Protein AF-A0A956PHA3-F1 (afdb_monomer)

Foldseek 3Di:
DAQVVFDAAFAAQDAFWKFKKKKKKWKWKWKDFPRDTPDIDIDIFIWMKIKGFHDADPQRKTWIWIWIDGPVRPNVPIWIKIFTAHRQQDTPDIDTPDDPDGDGGDRDTGHAFDKDWDWDFDPDPQDPDTDIWIKIKTFHAWDADLNAIWTKIKIWTPWDWDWGQDPVNPDIWIKIKIKIWMWTARRVNNDTAKIWMWMWIWTDDPRMIMIMIMIMIMHTDDIDD

Structure (mmCIF, N/CA/C/O backbone):
data_AF-A0A956PHA3-F1
#
_entry.id   AF-A0A956PHA3-F1
#
loop_
_atom_site.group_PDB
_atom_site.id
_atom_site.type_symbol
_atom_site.label_atom_id
_atom_site.label_alt_id
_atom_site.label_comp_id
_atom_site.label_asym_id
_atom_site.label_entity_id
_atom_site.label_seq_id
_atom_site.pdbx_PDB_ins_code
_atom_site.Cartn_x
_atom_site.Cartn_y
_atom_site.Cartn_z
_atom_site.occupancy
_atom_site.B_iso_or_equiv
_atom_site.auth_seq_id
_atom_site.auth_comp_id
_atom_site.auth_asym_id
_atom_site.auth_atom_id
_atom_site.pdbx_PDB_model_num
ATOM 1 N N . MET A 1 1 ? 0.240 -12.965 -18.469 1.00 87.62 1 MET A N 1
ATOM 2 C CA . MET A 1 1 ? 0.642 -13.650 -17.212 1.00 87.62 1 MET A CA 1
ATOM 3 C C . MET A 1 1 ? -0.111 -14.969 -17.012 1.00 87.62 1 MET A C 1
ATOM 5 O O . MET A 1 1 ? -1.312 -14.978 -17.238 1.00 87.62 1 MET A O 1
ATOM 9 N N . ASP A 1 2 ? 0.565 -16.054 -16.610 1.00 86.81 2 ASP A N 1
ATOM 10 C CA . ASP A 1 2 ? -0.052 -17.364 -16.310 1.00 86.81 2 ASP A CA 1
ATOM 11 C C . ASP A 1 2 ? -0.052 -17.623 -14.792 1.00 86.81 2 ASP A C 1
ATOM 13 O O . ASP A 1 2 ? 1.015 -17.733 -14.190 1.00 86.81 2 ASP A O 1
ATOM 17 N N . LEU A 1 3 ? -1.238 -17.692 -14.176 1.00 91.25 3 LEU A N 1
ATOM 18 C CA . LEU A 1 3 ? -1.399 -17.969 -12.743 1.00 91.25 3 LEU A CA 1
ATOM 19 C C . LEU A 1 3 ? -1.465 -19.470 -12.415 1.00 91.25 3 LEU A C 1
ATOM 21 O O . LEU A 1 3 ? -1.357 -19.825 -11.241 1.00 91.25 3 LEU A O 1
ATOM 25 N N . ASP A 1 4 ? -1.612 -20.357 -13.401 1.00 90.06 4 ASP A N 1
ATOM 26 C CA . ASP A 1 4 ? -1.774 -21.796 -13.153 1.00 90.06 4 ASP A CA 1
ATOM 27 C C . ASP A 1 4 ? -0.438 -22.447 -12.758 1.00 90.06 4 ASP A C 1
ATOM 29 O O . ASP A 1 4 ? -0.369 -23.293 -11.856 1.00 90.06 4 ASP A O 1
ATOM 33 N N . SER A 1 5 ? 0.655 -22.005 -13.387 1.00 90.25 5 SER A N 1
ATOM 34 C CA . SER A 1 5 ? 2.026 -22.437 -13.072 1.00 90.25 5 SER A CA 1
ATOM 35 C C . SER A 1 5 ? 2.615 -21.783 -11.814 1.00 90.25 5 SER A C 1
ATOM 37 O O . SER A 1 5 ? 3.613 -22.263 -11.265 1.00 90.25 5 SER A O 1
ATOM 39 N N . GLY A 1 6 ? 1.952 -20.745 -11.311 1.00 93.88 6 GLY A N 1
ATOM 40 C CA . GLY A 1 6 ? 2.333 -19.978 -10.137 1.00 93.88 6 GLY A CA 1
ATOM 41 C C . GLY A 1 6 ? 3.408 -18.924 -10.410 1.00 93.88 6 GLY A C 1
ATOM 42 O O . GLY A 1 6 ? 4.400 -19.167 -11.102 1.00 93.88 6 GLY A O 1
ATOM 43 N N . ILE A 1 7 ? 3.236 -17.750 -9.808 1.00 95.88 7 ILE A N 1
ATOM 44 C CA . ILE A 1 7 ? 4.101 -16.581 -9.986 1.00 95.88 7 ILE A CA 1
ATOM 45 C C . ILE A 1 7 ? 4.650 -16.097 -8.649 1.00 95.88 7 ILE A C 1
ATOM 47 O O . ILE A 1 7 ? 4.012 -16.213 -7.610 1.00 95.88 7 ILE A O 1
ATOM 51 N N . GLU A 1 8 ? 5.851 -15.539 -8.680 1.00 96.06 8 GLU A N 1
ATOM 52 C CA . GLU A 1 8 ? 6.477 -14.935 -7.510 1.00 96.06 8 GLU A CA 1
ATOM 53 C C . GLU A 1 8 ? 6.137 -13.443 -7.448 1.00 96.06 8 GLU A C 1
ATOM 55 O O . GLU A 1 8 ? 6.265 -12.730 -8.450 1.00 96.06 8 GLU A O 1
ATOM 60 N N . LEU A 1 9 ? 5.722 -12.970 -6.273 1.00 96.62 9 LEU A N 1
ATOM 61 C CA . LEU A 1 9 ? 5.478 -11.555 -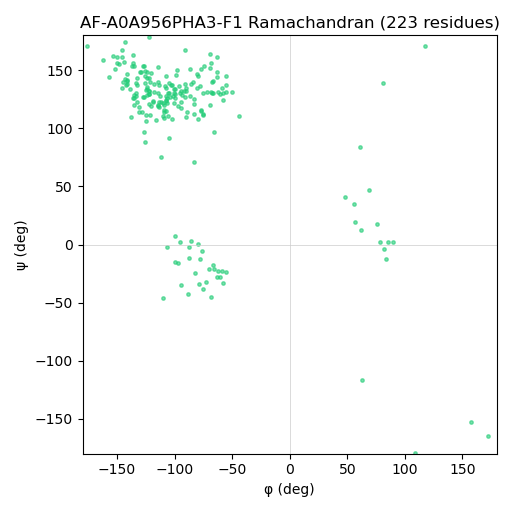6.019 1.00 96.62 9 LEU A CA 1
ATOM 62 C C . LEU A 1 9 ? 6.646 -10.968 -5.235 1.00 96.62 9 LEU A C 1
ATOM 64 O O . LEU A 1 9 ? 6.811 -11.249 -4.053 1.00 96.62 9 LEU A O 1
ATOM 68 N N . LYS A 1 10 ? 7.454 -10.138 -5.899 1.00 96.12 10 LYS A N 1
ATOM 69 C CA . LYS A 1 10 ? 8.563 -9.420 -5.267 1.00 96.12 10 LYS A CA 1
ATOM 70 C C . LYS A 1 10 ? 8.705 -8.018 -5.826 1.00 96.12 10 LYS A C 1
ATOM 72 O O . LYS A 1 10 ? 8.649 -7.817 -7.043 1.00 96.12 10 LYS A O 1
ATOM 77 N N . LEU A 1 11 ? 8.940 -7.064 -4.934 1.00 96.06 11 LEU A N 1
ATOM 78 C CA . LEU A 1 11 ? 9.457 -5.755 -5.288 1.00 96.06 11 LEU A CA 1
ATOM 79 C C . LEU A 1 11 ? 10.809 -5.914 -5.982 1.00 96.06 11 LEU A C 1
ATOM 81 O O . LEU A 1 11 ? 11.665 -6.686 -5.550 1.00 96.06 11 LEU A O 1
ATOM 85 N N . LYS A 1 12 ? 10.993 -5.181 -7.081 1.00 96.12 12 LYS A N 1
ATOM 86 C CA . LYS A 1 12 ? 12.250 -5.158 -7.832 1.00 96.12 12 LYS A CA 1
ATOM 87 C C . LYS A 1 12 ? 12.831 -3.763 -7.775 1.00 96.12 12 LYS A C 1
ATOM 89 O O . LYS A 1 12 ? 12.369 -2.834 -8.443 1.00 96.12 12 LYS A O 1
ATOM 94 N N . PHE A 1 13 ? 13.891 -3.641 -6.998 1.00 96.00 13 PHE A N 1
ATOM 95 C CA . PHE A 1 13 ? 14.619 -2.400 -6.843 1.00 96.00 13 PHE A CA 1
ATOM 96 C C . PHE A 1 13 ? 15.712 -2.332 -7.905 1.00 96.00 13 PHE A C 1
ATOM 98 O O . PHE A 1 13 ? 16.631 -3.142 -7.933 1.00 96.00 13 PHE A O 1
ATOM 105 N N . VAL A 1 14 ? 15.586 -1.380 -8.826 1.00 95.81 14 VAL A N 1
ATOM 106 C CA . VAL A 1 14 ? 16.611 -1.110 -9.838 1.00 95.81 14 VAL A CA 1
ATOM 107 C C . VAL A 1 14 ? 17.249 0.227 -9.489 1.00 95.81 14 VAL A C 1
ATOM 109 O O . VAL A 1 14 ? 16.542 1.234 -9.549 1.00 95.81 14 VAL A O 1
ATOM 112 N N . PRO A 1 15 ? 18.541 0.275 -9.112 1.00 96.12 15 PRO A N 1
ATOM 113 C CA . PRO A 1 15 ? 19.206 1.522 -8.751 1.00 96.12 15 PRO A CA 1
ATOM 114 C C . PRO A 1 15 ? 19.003 2.617 -9.800 1.00 96.12 15 PRO A C 1
ATOM 116 O O . PRO A 1 15 ? 19.169 2.395 -10.998 1.00 96.12 15 PRO A O 1
ATOM 119 N N . GLY A 1 16 ? 18.618 3.807 -9.345 1.00 95.81 16 GLY A N 1
ATOM 120 C CA . GLY A 1 16 ? 18.330 4.952 -10.204 1.00 95.81 16 GLY A CA 1
ATOM 121 C C . GLY A 1 16 ? 16.921 4.978 -10.797 1.00 95.81 16 GLY A C 1
ATOM 122 O O . GLY A 1 16 ? 16.525 6.036 -11.282 1.00 95.81 16 GLY A O 1
ATOM 123 N N . ARG A 1 17 ? 16.144 3.887 -10.716 1.00 96.62 17 ARG A N 1
ATOM 124 C CA . ARG A 1 17 ? 14.745 3.870 -11.158 1.00 96.62 17 ARG A CA 1
ATOM 125 C C . ARG A 1 17 ? 13.949 4.924 -10.400 1.00 96.62 17 ARG A C 1
ATOM 127 O O . ARG A 1 17 ? 13.983 4.966 -9.167 1.00 96.62 17 ARG A O 1
ATOM 134 N N . LYS A 1 18 ? 13.212 5.725 -11.162 1.00 97.19 18 LYS A N 1
ATOM 135 C CA . LYS A 1 18 ? 12.262 6.709 -10.661 1.00 97.19 18 LYS A CA 1
ATOM 136 C C . LYS A 1 18 ? 10.849 6.300 -11.046 1.00 97.19 18 LYS A C 1
ATOM 138 O O . LYS A 1 18 ? 10.621 5.841 -12.168 1.00 97.19 18 LYS A O 1
ATOM 143 N N . VAL A 1 19 ? 9.922 6.438 -10.113 1.00 96.25 19 VAL A N 1
ATOM 144 C CA . VAL A 1 19 ? 8.527 6.047 -10.286 1.00 96.25 19 VAL A CA 1
ATOM 145 C C . VAL A 1 19 ? 7.635 7.168 -9.786 1.00 96.25 19 VAL A C 1
ATOM 147 O O . VAL A 1 19 ? 7.818 7.652 -8.671 1.00 96.25 19 VAL A O 1
ATOM 150 N N . PHE A 1 20 ? 6.669 7.554 -10.610 1.00 96.50 20 PHE A N 1
ATOM 151 C CA . PHE A 1 20 ? 5.693 8.580 -10.287 1.00 96.50 20 PHE A CA 1
ATOM 152 C C . PHE A 1 20 ? 4.330 7.956 -9.981 1.00 96.50 20 PHE A C 1
ATOM 154 O O . PHE A 1 20 ? 3.814 7.154 -10.771 1.00 96.50 20 PHE A O 1
ATOM 161 N N . TYR A 1 21 ? 3.741 8.369 -8.860 1.00 95.81 21 TYR A N 1
ATOM 162 C CA . TYR A 1 21 ? 2.389 8.016 -8.447 1.00 95.81 21 TYR A CA 1
ATOM 163 C C . TYR A 1 21 ? 1.557 9.258 -8.136 1.00 95.81 21 TYR A C 1
ATOM 165 O O . TYR A 1 21 ? 2.079 10.279 -7.686 1.00 95.81 21 TYR A O 1
ATOM 173 N N . THR A 1 22 ? 0.242 9.133 -8.282 1.00 95.81 22 THR A N 1
ATOM 174 C CA . THR A 1 22 ? -0.710 10.026 -7.610 1.00 95.81 22 THR A CA 1
ATOM 175 C C . THR A 1 22 ? -1.251 9.350 -6.363 1.00 95.81 22 THR A C 1
ATOM 177 O O . THR A 1 22 ? -1.444 8.134 -6.357 1.00 95.81 22 THR A O 1
ATOM 180 N N . LEU A 1 23 ? -1.521 10.147 -5.339 1.00 94.00 23 LEU A N 1
ATOM 181 C CA . LEU A 1 23 ? -2.178 9.739 -4.109 1.00 94.00 23 LEU A CA 1
ATOM 182 C C . LEU A 1 23 ? -3.410 10.610 -3.906 1.00 94.00 23 LEU A C 1
ATOM 184 O O . L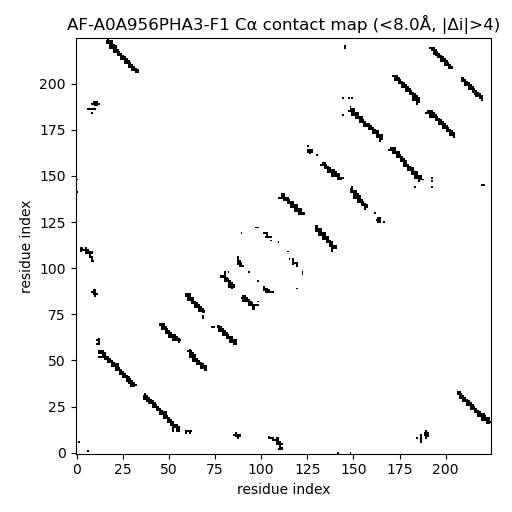EU A 1 23 ? -3.334 11.832 -4.010 1.00 94.00 23 LEU A O 1
ATOM 188 N N . GLU A 1 24 ? -4.516 9.973 -3.579 1.00 94.56 24 GLU A N 1
ATOM 189 C CA . GLU A 1 24 ? -5.737 10.603 -3.113 1.00 94.56 24 GLU A CA 1
ATOM 190 C C . GLU A 1 24 ? -6.102 9.994 -1.763 1.00 94.56 24 GLU A C 1
ATOM 192 O O . GLU A 1 24 ? -5.984 8.787 -1.546 1.00 94.56 24 GLU A O 1
ATOM 197 N N . THR A 1 25 ? -6.485 10.846 -0.824 1.00 92.50 25 THR A N 1
ATOM 198 C CA . THR A 1 25 ? -6.940 10.453 0.502 1.00 92.50 25 THR A CA 1
ATOM 199 C C . THR A 1 25 ? -8.238 11.178 0.791 1.00 92.50 25 THR A C 1
ATOM 201 O O . THR A 1 25 ? -8.258 12.406 0.845 1.00 92.50 25 THR A O 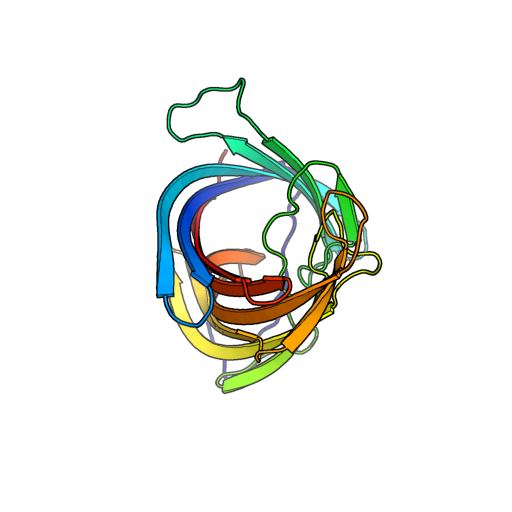1
ATOM 204 N N . GLN A 1 26 ? -9.309 10.423 0.989 1.00 94.38 26 GLN A N 1
ATOM 205 C CA . GLN A 1 26 ? -10.578 10.936 1.484 1.00 94.38 26 GLN A CA 1
ATOM 206 C C . GLN A 1 26 ? -10.720 10.526 2.945 1.00 94.38 26 GLN A C 1
ATOM 208 O O . GLN A 1 26 ? -10.480 9.373 3.300 1.00 94.38 26 GLN A O 1
ATOM 213 N N . LEU A 1 27 ? -11.057 11.487 3.795 1.00 93.12 27 LEU A N 1
ATOM 214 C CA . LEU A 1 27 ? -11.152 11.309 5.230 1.00 93.12 27 LEU A CA 1
ATOM 215 C C . LEU A 1 27 ? -12.501 11.824 5.711 1.00 93.12 27 LEU A C 1
ATOM 217 O O . LEU A 1 27 ? -12.760 13.025 5.696 1.00 93.12 27 LEU A O 1
ATOM 221 N N . GLU A 1 28 ? -13.319 10.903 6.200 1.00 94.25 28 GLU A N 1
ATOM 222 C CA . GLU A 1 28 ? -14.610 11.184 6.809 1.00 94.25 28 GLU A CA 1
ATOM 223 C C . GLU A 1 28 ? -14.501 10.970 8.315 1.00 94.25 28 GLU A C 1
ATOM 225 O O . GLU A 1 28 ? -14.091 9.911 8.789 1.00 94.25 28 GLU A O 1
ATOM 230 N N . GLN A 1 29 ? -14.851 11.990 9.088 1.00 93.69 29 GLN A N 1
ATOM 231 C CA . GLN A 1 29 ? -14.798 11.972 10.543 1.00 93.69 29 GLN A CA 1
ATOM 232 C C . GLN A 1 29 ? -16.162 12.255 11.135 1.00 93.69 29 GLN A C 1
ATOM 234 O O . GLN A 1 29 ? -16.771 13.283 10.851 1.00 93.69 29 GLN A O 1
ATOM 239 N N . GLN A 1 30 ? -16.580 11.397 12.055 1.00 94.81 30 GLN A N 1
ATOM 240 C CA . GLN A 1 30 ? -17.794 11.560 12.831 1.00 94.81 30 GLN A CA 1
ATOM 241 C C . GLN A 1 30 ? -17.475 11.497 14.324 1.00 94.81 30 GLN A C 1
ATOM 243 O O . GLN A 1 30 ? -16.777 10.604 14.798 1.00 94.81 30 GLN A O 1
ATOM 248 N N . VAL A 1 31 ? -18.005 12.446 15.091 1.00 93.44 31 VAL A N 1
ATOM 249 C CA . VAL A 1 31 ? -17.904 12.454 16.553 1.00 93.44 31 VAL A CA 1
ATOM 250 C C . VAL A 1 31 ? -19.282 12.217 17.130 1.00 93.44 31 VAL A C 1
ATOM 252 O O . VAL A 1 31 ? -20.200 12.995 16.875 1.00 93.44 31 VAL A O 1
ATOM 255 N N . GLN A 1 32 ? -19.424 11.179 17.946 1.00 92.88 32 GLN A N 1
ATOM 256 C CA . GLN A 1 32 ? -20.679 10.818 18.589 1.00 92.88 32 GLN A CA 1
ATOM 257 C C . GLN A 1 32 ? -20.547 10.829 20.113 1.00 92.88 32 GLN A C 1
ATOM 259 O O . GLN A 1 32 ? -19.498 10.500 20.666 1.00 92.88 32 GLN A O 1
ATOM 264 N N . ARG A 1 33 ? -21.630 11.172 20.817 1.00 91.81 33 ARG A N 1
ATOM 265 C CA . ARG A 1 33 ? -21.755 10.978 22.269 1.00 91.81 33 ARG A CA 1
ATOM 266 C C . ARG A 1 33 ? -23.123 10.399 22.589 1.00 91.81 33 ARG A C 1
ATOM 268 O O . ARG A 1 33 ? -24.134 11.024 22.291 1.00 91.81 33 ARG A O 1
ATOM 275 N N . GLY A 1 34 ? -23.153 9.218 23.207 1.00 83.12 34 GLY A N 1
ATOM 276 C CA . GLY A 1 34 ? -24.413 8.561 23.579 1.00 83.12 34 GLY A CA 1
ATOM 277 C C . GLY A 1 34 ? -25.368 8.343 22.396 1.00 83.12 34 GLY A C 1
ATOM 278 O O . GLY A 1 34 ? -26.573 8.496 22.556 1.00 83.12 34 GLY A O 1
ATOM 279 N N . GLY A 1 35 ? -24.828 8.056 21.205 1.00 79.88 35 GLY A N 1
ATOM 280 C CA . GLY A 1 35 ? -25.595 7.858 19.968 1.00 79.88 35 GLY A CA 1
ATOM 281 C C . GLY A 1 35 ? -26.012 9.141 19.238 1.00 79.88 35 GLY A C 1
ATOM 282 O O . GLY A 1 35 ? -26.570 9.059 18.149 1.00 79.88 35 GLY A O 1
ATOM 283 N N . GLN A 1 36 ? -25.735 10.327 19.791 1.00 88.75 36 GLN A N 1
ATOM 284 C CA . GLN A 1 36 ? -25.960 11.596 19.098 1.00 88.75 36 GLN A CA 1
ATOM 285 C C . GLN A 1 36 ? -24.704 12.020 18.333 1.00 88.75 36 GLN A C 1
ATOM 287 O O . GLN A 1 36 ? -23.631 12.150 18.927 1.00 88.75 36 GLN A O 1
ATOM 292 N N . VAL A 1 37 ? -24.857 12.306 17.039 1.00 91.12 37 VAL A N 1
ATOM 293 C CA . VAL A 1 37 ? -23.812 12.922 16.215 1.00 91.12 37 VAL A CA 1
ATOM 294 C C . VAL A 1 37 ? -23.605 14.368 16.664 1.00 91.12 37 VAL A C 1
ATOM 296 O O . VAL A 1 37 ? -24.529 15.180 16.649 1.00 91.12 37 VAL A O 1
ATOM 299 N N . LEU A 1 38 ? -22.389 14.678 17.103 1.00 90.56 38 LEU A N 1
ATOM 300 C CA . LEU A 1 38 ? -21.978 16.006 17.555 1.00 90.56 38 LEU A CA 1
ATOM 301 C C . LEU A 1 38 ? -21.315 16.811 16.440 1.00 90.56 38 LEU A C 1
ATOM 303 O O . LEU A 1 38 ? -21.431 18.035 16.413 1.00 90.56 38 LEU A O 1
ATOM 307 N N . ARG A 1 39 ? -20.566 16.134 15.567 1.00 89.50 39 ARG A N 1
ATOM 308 C CA . ARG A 1 39 ? -19.811 16.757 14.483 1.00 89.50 39 ARG A CA 1
ATOM 309 C C . ARG A 1 39 ? -19.538 15.751 13.379 1.00 89.50 39 ARG A C 1
ATOM 311 O O . ARG A 1 39 ? -19.230 14.599 13.672 1.00 89.50 39 ARG A O 1
ATOM 318 N N . GLU A 1 40 ? -19.564 16.248 12.153 1.00 91.19 40 GLU A N 1
ATOM 319 C CA . GL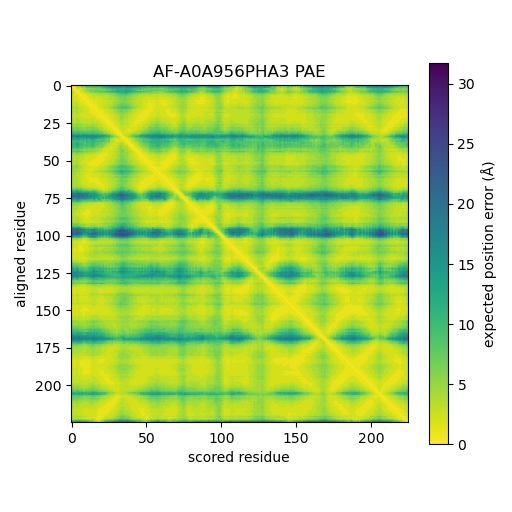U A 1 40 ? -19.082 15.565 10.959 1.00 91.19 40 GLU A CA 1
ATOM 320 C C . GLU A 1 40 ? -18.071 16.468 10.251 1.00 91.19 40 GLU A C 1
ATOM 322 O O . GLU A 1 40 ? -18.165 17.700 10.319 1.00 91.19 40 GLU A O 1
ATOM 327 N N . ASN A 1 41 ? -17.060 15.863 9.645 1.00 91.19 41 ASN A N 1
ATOM 328 C CA . ASN A 1 41 ? -16.072 16.549 8.834 1.00 91.19 41 ASN A CA 1
ATOM 329 C C . ASN A 1 41 ? -15.646 15.634 7.690 1.00 91.19 41 ASN A C 1
ATOM 331 O O . ASN A 1 41 ? -15.346 14.471 7.930 1.00 91.19 41 ASN A O 1
ATOM 335 N N . ASP A 1 42 ? -15.577 16.184 6.488 1.00 92.62 42 ASP A N 1
ATOM 336 C CA . ASP A 1 42 ? -15.069 15.502 5.303 1.00 92.62 42 ASP A CA 1
ATOM 337 C C . ASP A 1 42 ? -13.909 16.330 4.746 1.00 92.62 42 ASP A C 1
ATOM 339 O O . ASP A 1 42 ? -14.009 17.555 4.613 1.00 92.62 42 ASP A O 1
ATOM 343 N N . THR A 1 43 ? -12.789 15.665 4.496 1.00 91.44 43 THR A N 1
ATOM 344 C CA . THR A 1 43 ? -11.579 16.267 3.954 1.00 91.44 43 THR A CA 1
ATOM 345 C C . THR A 1 43 ? -11.027 15.377 2.853 1.00 91.44 43 THR A C 1
ATOM 347 O O . THR A 1 43 ? -10.735 14.205 3.078 1.00 91.44 43 THR A O 1
ATOM 350 N N . THR A 1 44 ? -10.755 15.966 1.692 1.00 90.62 44 THR A N 1
ATOM 351 C CA . THR A 1 44 ? -9.998 15.311 0.622 1.00 90.62 44 THR A CA 1
ATOM 352 C C . THR A 1 44 ? -8.612 15.930 0.503 1.00 90.62 44 THR A C 1
ATOM 354 O O . THR A 1 44 ? -8.450 17.152 0.529 1.00 90.62 44 THR A O 1
ATOM 357 N N . PHE A 1 45 ? -7.605 15.081 0.345 1.00 89.06 45 PHE A N 1
ATOM 358 C CA . PHE A 1 45 ? -6.225 15.451 0.084 1.00 89.06 45 PHE A CA 1
ATOM 359 C C . PHE A 1 45 ? -5.733 14.728 -1.166 1.00 89.06 45 PHE A C 1
ATOM 361 O O . PHE A 1 45 ? -5.995 13.544 -1.357 1.00 89.06 45 PHE A O 1
ATOM 368 N N . GLN A 1 46 ? -4.991 15.438 -2.006 1.00 93.25 46 GLN A N 1
ATOM 369 C CA . GLN A 1 46 ? -4.337 14.868 -3.176 1.00 93.25 46 GLN A CA 1
ATOM 370 C C . GLN A 1 46 ? -2.850 15.197 -3.123 1.00 93.25 46 GLN A C 1
ATOM 372 O O . GLN A 1 46 ? -2.464 16.242 -2.598 1.00 93.25 46 GLN A O 1
ATOM 377 N N . ALA A 1 47 ? -2.021 14.314 -3.671 1.00 92.88 47 ALA A N 1
ATOM 378 C CA . ALA A 1 47 ? -0.580 14.492 -3.747 1.00 92.88 47 ALA A CA 1
ATOM 379 C C . ALA A 1 47 ? 0.055 13.739 -4.920 1.00 92.88 47 ALA A C 1
ATOM 381 O O . ALA A 1 47 ? -0.496 12.798 -5.492 1.00 92.88 47 ALA A O 1
ATOM 382 N N . HIS A 1 48 ? 1.270 14.159 -5.237 1.00 94.56 48 HIS A N 1
ATOM 383 C CA . HIS A 1 48 ? 2.195 13.535 -6.166 1.00 94.56 48 HIS A CA 1
ATOM 384 C C . HIS A 1 48 ? 3.328 12.879 -5.383 1.00 94.56 48 HIS A C 1
ATOM 386 O O . HIS A 1 48 ? 3.952 13.527 -4.541 1.00 94.56 48 HIS A O 1
ATOM 392 N N . LEU A 1 49 ? 3.590 11.600 -5.650 1.00 93.75 49 LEU A N 1
ATOM 393 C CA . LEU A 1 49 ? 4.654 10.830 -5.011 1.00 93.75 49 LEU A CA 1
ATOM 394 C C . LEU A 1 49 ? 5.705 10.481 -6.058 1.00 93.75 49 LEU A C 1
ATOM 396 O O . LEU A 1 49 ? 5.437 9.741 -7.004 1.00 93.75 49 LEU A O 1
ATOM 400 N N . HIS A 1 50 ? 6.919 10.969 -5.843 1.00 94.31 50 HIS A N 1
ATOM 401 C CA . HIS A 1 50 ? 8.086 10.634 -6.647 1.00 94.31 50 HIS A CA 1
ATOM 402 C C . HIS A 1 50 ? 8.975 9.698 -5.839 1.00 94.31 50 HIS A C 1
ATOM 404 O O . HIS A 1 50 ? 9.568 10.097 -4.835 1.00 94.31 50 HIS A O 1
ATOM 410 N N . GLN A 1 51 ? 9.057 8.441 -6.259 1.00 94.62 51 GLN A N 1
ATOM 411 C CA . GLN A 1 51 ? 9.910 7.439 -5.637 1.00 94.62 51 GLN A CA 1
ATOM 412 C C . GLN A 1 51 ? 11.188 7.259 -6.438 1.00 94.62 51 GLN A C 1
ATOM 414 O O . GLN A 1 51 ? 11.146 7.089 -7.653 1.00 94.62 51 GLN A O 1
ATOM 419 N N . ARG A 1 52 ? 12.330 7.222 -5.756 1.00 96.38 52 ARG A N 1
ATOM 420 C CA . ARG A 1 52 ? 13.623 6.896 -6.355 1.00 96.38 52 ARG A CA 1
ATOM 421 C C . ARG A 1 52 ? 14.292 5.770 -5.589 1.00 96.38 52 ARG A C 1
ATOM 423 O O . ARG A 1 52 ? 14.516 5.884 -4.387 1.00 96.38 52 ARG A O 1
ATOM 430 N N . VAL A 1 53 ? 14.693 4.727 -6.309 1.00 96.88 53 VAL A N 1
ATOM 431 C CA . VAL A 1 53 ? 15.583 3.694 -5.771 1.00 96.88 53 VAL A CA 1
ATOM 432 C C . VAL A 1 53 ? 17.005 4.251 -5.755 1.00 96.88 53 VAL A C 1
ATOM 434 O O . VAL A 1 53 ? 17.574 4.553 -6.807 1.00 96.88 53 VAL A O 1
ATOM 437 N N . ILE A 1 54 ? 17.580 4.414 -4.567 1.00 97.06 54 ILE A N 1
ATOM 438 C CA . ILE A 1 54 ? 18.927 4.974 -4.385 1.00 97.06 54 ILE A CA 1
ATOM 439 C C . ILE A 1 54 ? 20.005 3.898 -4.219 1.00 97.06 54 ILE A C 1
ATOM 441 O O . ILE A 1 54 ? 21.182 4.193 -4.405 1.00 97.06 54 ILE A O 1
ATOM 445 N N . GLY A 1 55 ? 19.616 2.656 -3.926 1.00 96.62 55 GLY A N 1
ATOM 446 C CA . GLY A 1 55 ? 20.535 1.535 -3.759 1.00 96.62 55 GLY A CA 1
ATOM 447 C C . GLY A 1 55 ? 19.809 0.215 -3.527 1.00 96.62 55 GLY A C 1
ATOM 448 O O . GLY A 1 55 ? 18.592 0.197 -3.327 1.00 96.62 55 GLY A O 1
ATOM 449 N N . THR A 1 56 ? 20.572 -0.874 -3.561 1.00 97.25 56 THR A N 1
ATOM 450 C CA . THR A 1 56 ? 20.101 -2.244 -3.331 1.00 97.25 56 THR A CA 1
ATOM 451 C C . THR A 1 56 ? 21.145 -3.048 -2.576 1.00 97.25 56 THR A C 1
ATOM 453 O O . THR A 1 56 ? 22.334 -2.915 -2.872 1.00 97.25 56 THR A O 1
ATOM 456 N N . ASP A 1 57 ? 20.685 -3.908 -1.680 1.00 97.00 57 ASP A N 1
ATOM 457 C CA . ASP A 1 57 ? 21.511 -4.851 -0.932 1.00 97.00 57 ASP A CA 1
ATOM 458 C C . ASP A 1 57 ? 21.632 -6.202 -1.660 1.00 97.00 57 ASP A C 1
ATOM 460 O O . ASP A 1 57 ? 20.893 -6.497 -2.603 1.00 97.00 57 ASP A O 1
ATOM 464 N N . GLU A 1 58 ? 22.567 -7.046 -1.210 1.00 94.88 58 GLU A N 1
ATOM 465 C CA . GLU A 1 58 ? 22.804 -8.384 -1.780 1.00 94.88 58 GLU A CA 1
ATOM 466 C C . GLU A 1 58 ? 21.604 -9.332 -1.626 1.00 94.88 58 GLU A C 1
ATOM 468 O O . GLU A 1 58 ? 21.404 -10.213 -2.461 1.00 94.88 58 GLU A O 1
ATOM 473 N N . ASP A 1 59 ? 20.781 -9.139 -0.591 1.00 93.25 59 ASP A N 1
ATOM 474 C CA . ASP A 1 59 ? 19.561 -9.918 -0.340 1.00 93.25 59 ASP A CA 1
ATOM 475 C C . ASP A 1 59 ? 18.361 -9.468 -1.201 1.00 93.25 59 ASP A C 1
ATOM 477 O O . ASP A 1 59 ? 17.272 -10.039 -1.120 1.00 93.25 59 ASP A O 1
ATOM 481 N N . GLY A 1 60 ? 18.564 -8.458 -2.054 1.00 93.81 60 GLY A N 1
ATOM 482 C CA . GLY A 1 60 ? 17.537 -7.870 -2.903 1.00 93.81 60 GLY A CA 1
ATOM 483 C C . GLY A 1 60 ? 16.712 -6.778 -2.225 1.00 93.81 60 GLY A C 1
ATOM 484 O O . GLY A 1 60 ? 15.817 -6.243 -2.875 1.00 93.81 60 GLY A O 1
ATOM 485 N N . SER A 1 61 ? 16.992 -6.419 -0.969 1.00 95.88 61 SER A N 1
ATOM 486 C CA . SER A 1 61 ? 16.367 -5.273 -0.305 1.00 95.88 61 SER A CA 1
ATOM 487 C C . SER A 1 61 ? 16.733 -3.965 -1.007 1.00 95.88 61 SER A C 1
ATOM 489 O O . SER A 1 61 ? 17.812 -3.816 -1.586 1.00 95.88 61 SER A O 1
ATOM 491 N N . GLY A 1 62 ? 15.818 -2.999 -0.976 1.00 95.56 62 GLY A N 1
ATOM 492 C CA . GLY A 1 62 ? 15.946 -1.735 -1.689 1.00 95.56 62 GLY A CA 1
ATOM 493 C C . GLY A 1 62 ? 15.897 -0.526 -0.780 1.00 95.56 62 GLY A C 1
ATOM 494 O O . GLY A 1 62 ? 15.061 -0.435 0.116 1.00 95.56 62 GLY A O 1
ATOM 495 N N . HIS A 1 63 ? 16.746 0.450 -1.080 1.00 96.12 63 HIS A N 1
ATOM 496 C CA . HIS A 1 63 ? 16.714 1.772 -0.474 1.00 96.12 63 HIS A CA 1
ATOM 497 C C . HIS A 1 63 ? 15.896 2.707 -1.362 1.00 96.12 63 HIS A C 1
ATOM 499 O O . HIS A 1 63 ? 16.276 2.974 -2.507 1.00 96.12 63 HIS A O 1
ATOM 505 N N . VAL A 1 64 ? 14.787 3.220 -0.840 1.00 94.56 64 VAL A N 1
ATOM 506 C CA . VAL A 1 64 ? 13.834 4.054 -1.576 1.00 94.56 64 VAL A CA 1
ATOM 507 C C . VAL A 1 64 ? 13.675 5.393 -0.872 1.00 94.56 64 VAL A C 1
ATOM 509 O O . VAL A 1 64 ? 13.476 5.457 0.338 1.00 94.56 64 VAL A O 1
ATOM 512 N N . VAL A 1 65 ? 13.747 6.474 -1.644 1.00 94.25 65 VAL A N 1
ATOM 513 C CA . VAL A 1 65 ? 13.357 7.813 -1.197 1.00 94.25 65 VAL A CA 1
ATOM 514 C C . VAL A 1 65 ? 12.057 8.175 -1.890 1.00 94.25 65 VAL A C 1
ATOM 516 O O . VAL A 1 65 ? 11.999 8.168 -3.117 1.00 94.25 65 VAL A O 1
ATOM 519 N N . THR A 1 66 ? 11.036 8.503 -1.107 1.00 93.00 66 THR A N 1
ATOM 520 C CA . THR A 1 66 ? 9.752 9.014 -1.583 1.00 93.00 66 THR A CA 1
ATOM 521 C C . THR A 1 66 ? 9.667 10.500 -1.266 1.00 93.00 66 THR A C 1
ATOM 523 O O . THR A 1 66 ? 9.855 10.903 -0.118 1.00 93.00 66 THR A O 1
ATOM 526 N N . ILE A 1 67 ? 9.386 11.310 -2.283 1.00 92.25 67 ILE A N 1
ATOM 527 C CA . ILE A 1 67 ? 9.079 12.732 -2.147 1.00 92.25 67 ILE A CA 1
ATOM 528 C C . ILE A 1 67 ? 7.596 12.913 -2.448 1.00 92.25 67 ILE A C 1
ATOM 530 O O . ILE A 1 67 ? 7.160 12.680 -3.574 1.00 92.25 67 ILE A O 1
ATOM 534 N N . THR A 1 68 ? 6.844 13.345 -1.446 1.00 91.44 68 THR A N 1
ATOM 535 C CA . THR A 1 68 ? 5.422 13.666 -1.561 1.00 91.44 68 THR A CA 1
ATOM 536 C C . THR A 1 68 ? 5.272 15.173 -1.694 1.00 91.44 68 THR A C 1
ATOM 538 O O . THR A 1 68 ? 5.786 15.915 -0.858 1.00 91.44 68 THR A O 1
ATOM 541 N N . THR A 1 69 ? 4.575 15.635 -2.728 1.00 91.88 69 THR A N 1
ATOM 542 C CA . THR A 1 69 ? 4.291 17.058 -2.971 1.00 91.88 69 THR A CA 1
ATOM 543 C C . THR A 1 69 ? 2.802 17.270 -3.221 1.00 91.88 69 THR A C 1
ATOM 545 O O . THR A 1 69 ? 2.156 16.375 -3.771 1.00 91.88 69 THR A O 1
ATOM 548 N N . PRO A 1 70 ? 2.223 18.423 -2.850 1.00 89.44 70 PRO A N 1
ATOM 549 C CA . PRO A 1 70 ? 0.863 18.731 -3.258 1.00 89.44 70 PRO A CA 1
ATOM 550 C C . PRO A 1 70 ? 0.797 18.968 -4.785 1.00 89.44 70 PRO A C 1
ATOM 552 O O . PRO A 1 70 ? 1.800 19.362 -5.389 1.00 89.44 70 PRO A O 1
ATOM 555 N N . PRO A 1 71 ? -0.366 18.785 -5.439 1.00 85.06 71 PRO A N 1
ATOM 556 C CA . PRO A 1 71 ? -0.488 18.877 -6.896 1.00 85.06 71 PRO A CA 1
ATOM 557 C C . PRO A 1 71 ? -0.146 20.259 -7.466 1.00 85.06 71 PRO A C 1
ATOM 559 O O . PRO A 1 71 ? 0.214 20.374 -8.635 1.00 85.06 71 PRO A O 1
ATOM 562 N N . ASN A 1 72 ? -0.245 21.308 -6.646 1.00 84.00 72 ASN A N 1
ATOM 563 C CA . ASN A 1 72 ? 0.122 22.678 -7.009 1.00 84.00 72 ASN A CA 1
ATOM 564 C C . ASN A 1 72 ? 1.646 22.928 -7.019 1.00 84.00 72 ASN A C 1
ATOM 566 O O . ASN A 1 72 ? 2.068 24.011 -7.419 1.00 84.00 72 ASN A O 1
ATOM 570 N N . GLY A 1 73 ? 2.463 21.950 -6.609 1.00 71.25 73 GLY A N 1
ATOM 571 C CA . GLY A 1 73 ? 3.923 22.028 -6.652 1.00 71.25 73 GLY A CA 1
ATOM 572 C C . GLY A 1 73 ? 4.558 22.899 -5.565 1.00 71.25 73 GLY A C 1
ATOM 573 O O . GLY A 1 73 ? 5.714 23.289 -5.714 1.00 71.25 73 GLY A O 1
ATOM 574 N N . GLU A 1 74 ? 3.843 23.223 -4.483 1.00 75.69 74 GLU A N 1
ATOM 575 C CA . GLU A 1 74 ? 4.407 23.981 -3.359 1.00 75.69 74 GLU A CA 1
ATOM 576 C C . GLU A 1 74 ? 5.499 23.171 -2.633 1.00 75.69 74 GLU A C 1
ATOM 578 O O . GLU A 1 74 ? 5.218 22.332 -1.774 1.00 75.69 74 GLU A O 1
ATOM 583 N N . GLU A 1 75 ? 6.768 23.423 -2.980 1.00 70.88 75 GLU A N 1
ATOM 584 C CA . GLU A 1 75 ? 7.922 22.683 -2.443 1.00 70.88 75 GLU A CA 1
ATOM 585 C C . GLU A 1 75 ? 8.078 22.796 -0.921 1.00 70.88 75 GLU A C 1
ATOM 587 O O . GLU A 1 75 ? 8.585 21.865 -0.293 1.00 70.88 75 GLU A O 1
ATOM 592 N N . ASP A 1 76 ? 7.614 23.892 -0.318 1.00 73.56 76 ASP A N 1
ATOM 593 C CA . ASP A 1 76 ? 7.692 24.123 1.130 1.00 73.56 76 ASP A CA 1
ATOM 594 C C . ASP A 1 76 ? 6.820 23.143 1.934 1.00 73.56 76 ASP A C 1
ATOM 596 O O . ASP A 1 76 ? 7.036 22.953 3.130 1.00 73.56 76 ASP A O 1
ATOM 600 N N . GLN A 1 77 ? 5.861 22.482 1.277 1.00 75.88 77 GLN A N 1
ATOM 601 C CA . GLN A 1 77 ? 4.990 21.470 1.880 1.00 75.88 77 GLN A CA 1
ATOM 602 C C . GLN A 1 77 ? 5.442 20.036 1.576 1.00 75.88 77 GLN A C 1
ATOM 604 O O . GLN A 1 77 ? 4.724 19.079 1.882 1.00 75.88 77 GLN A O 1
ATOM 609 N N . ARG A 1 78 ? 6.617 19.853 0.957 1.00 84.25 78 ARG A N 1
ATOM 610 C CA . ARG A 1 78 ? 7.079 18.517 0.580 1.00 84.25 78 ARG A CA 1
ATOM 611 C C . ARG A 1 78 ? 7.403 17.669 1.805 1.00 84.25 78 ARG A C 1
ATOM 613 O O . ARG A 1 78 ? 8.059 18.118 2.745 1.00 84.25 78 ARG A O 1
ATOM 620 N N . GLN A 1 79 ? 7.031 16.400 1.739 1.00 87.31 79 GLN A N 1
ATOM 621 C CA . GLN A 1 79 ? 7.450 15.392 2.706 1.00 87.31 79 GLN A CA 1
ATOM 622 C C . GLN A 1 79 ? 8.464 14.467 2.048 1.00 87.31 79 GLN A C 1
ATOM 624 O O . GLN A 1 79 ? 8.281 14.041 0.909 1.00 87.31 79 GLN A O 1
ATOM 629 N N . ILE A 1 80 ? 9.552 14.179 2.758 1.00 89.88 80 ILE A N 1
ATOM 630 C CA . ILE A 1 80 ? 10.599 13.274 2.289 1.00 89.88 80 ILE A CA 1
ATOM 631 C C . ILE A 1 80 ? 10.670 12.111 3.263 1.00 89.88 80 ILE A C 1
ATOM 633 O O . ILE A 1 80 ? 10.898 12.309 4.458 1.00 89.88 80 ILE A O 1
ATOM 637 N N . VAL A 1 81 ? 10.493 10.909 2.729 1.00 90.88 81 VAL A N 1
ATOM 638 C CA . VAL A 1 81 ? 10.572 9.666 3.488 1.00 90.88 81 VAL A CA 1
ATOM 639 C C . VAL A 1 81 ? 11.611 8.772 2.842 1.00 90.88 81 VAL A C 1
ATOM 641 O O . VAL A 1 81 ? 11.581 8.519 1.640 1.00 90.88 81 VAL A O 1
ATOM 644 N N . TYR A 1 82 ? 12.536 8.287 3.654 1.00 92.31 82 TYR A N 1
ATOM 645 C CA . TYR A 1 82 ? 13.439 7.210 3.298 1.00 92.31 82 TYR A CA 1
ATOM 646 C C . TYR A 1 82 ? 12.913 5.901 3.889 1.00 92.31 82 TYR A C 1
ATOM 648 O O . TYR A 1 82 ? 12.563 5.849 5.069 1.00 92.31 82 TYR A O 1
ATOM 656 N N . GLN A 1 83 ? 12.894 4.847 3.078 1.00 91.56 83 GLN A N 1
ATOM 657 C CA . GLN A 1 83 ? 12.544 3.491 3.488 1.00 91.56 83 GLN A CA 1
ATOM 658 C C . GLN A 1 83 ? 13.579 2.506 2.953 1.00 91.56 83 GLN A C 1
ATOM 660 O O . GLN A 1 83 ? 13.976 2.574 1.788 1.00 91.56 83 GLN A O 1
ATOM 665 N N . ARG A 1 84 ? 13.974 1.553 3.794 1.00 93.06 84 ARG A N 1
ATOM 666 C CA . ARG A 1 84 ? 14.605 0.311 3.354 1.00 93.06 84 ARG A CA 1
ATOM 667 C C . ARG A 1 84 ? 13.542 -0.776 3.366 1.00 93.06 84 ARG A C 1
ATOM 669 O O . ARG A 1 84 ? 12.928 -1.014 4.404 1.00 93.06 84 ARG A O 1
ATOM 676 N N . LEU A 1 85 ? 13.305 -1.393 2.218 1.00 92.38 85 LEU A N 1
ATOM 677 C CA . LEU A 1 85 ? 12.238 -2.370 2.017 1.00 92.38 85 LEU A CA 1
ATOM 678 C C . LEU A 1 85 ? 12.829 -3.724 1.633 1.00 92.38 85 LEU A C 1
ATOM 680 O O . LEU A 1 85 ? 13.723 -3.782 0.789 1.00 92.38 85 LEU A O 1
ATOM 684 N N . SER A 1 86 ? 12.295 -4.804 2.198 1.00 93.38 86 SER A N 1
ATOM 685 C CA . SER A 1 86 ? 12.571 -6.154 1.702 1.00 93.38 86 SER A CA 1
ATOM 686 C C . SER A 1 86 ? 11.912 -6.374 0.327 1.00 93.38 86 SER A C 1
ATOM 688 O O . SER A 1 86 ? 10.978 -5.645 -0.039 1.00 93.38 86 SER A O 1
ATOM 690 N N . PRO A 1 87 ? 12.313 -7.408 -0.437 1.00 94.56 87 PRO A N 1
ATOM 691 C CA . PRO A 1 87 ? 11.602 -7.810 -1.654 1.00 94.56 87 PRO A CA 1
ATOM 692 C C . PRO A 1 87 ? 10.109 -8.099 -1.432 1.00 94.56 87 PRO A C 1
ATOM 694 O O . PRO A 1 87 ? 9.322 -8.004 -2.368 1.00 94.56 87 PRO A O 1
ATOM 697 N N . GLN A 1 88 ? 9.698 -8.431 -0.210 1.00 93.31 88 GLN A N 1
ATOM 698 C CA . GLN A 1 88 ? 8.313 -8.734 0.148 1.00 93.31 88 GLN A CA 1
ATOM 699 C C . GLN A 1 88 ? 7.497 -7.493 0.544 1.00 93.31 88 GLN A C 1
ATOM 701 O O . GLN A 1 88 ? 6.305 -7.615 0.804 1.00 93.31 88 GLN A O 1
ATOM 706 N N . GLY A 1 89 ? 8.102 -6.301 0.580 1.00 89.25 89 GLY A N 1
ATOM 707 C CA . GLY A 1 89 ? 7.415 -5.064 0.975 1.00 89.25 89 GLY A CA 1
ATOM 708 C C . GLY A 1 89 ? 7.475 -4.748 2.470 1.00 89.25 89 GLY A C 1
ATOM 709 O O . GLY A 1 89 ? 6.958 -3.717 2.897 1.00 89.25 89 GLY A O 1
ATOM 710 N N . THR A 1 90 ? 8.164 -5.569 3.269 1.00 86.81 90 THR A N 1
ATOM 711 C CA . THR A 1 90 ? 8.388 -5.291 4.693 1.00 86.81 90 THR A CA 1
ATOM 712 C C . THR A 1 90 ? 9.304 -4.084 4.860 1.00 86.81 90 THR A C 1
ATOM 714 O O . THR A 1 90 ? 10.387 -4.030 4.274 1.00 86.81 90 THR A O 1
ATOM 717 N N . VAL A 1 91 ? 8.897 -3.133 5.702 1.00 87.06 91 VAL A N 1
ATOM 718 C CA . VAL A 1 91 ? 9.735 -1.992 6.088 1.00 87.06 91 VAL A CA 1
ATOM 719 C C . VAL A 1 91 ? 10.796 -2.463 7.079 1.00 87.06 91 VAL A C 1
ATOM 721 O O . VAL A 1 91 ? 10.474 -2.844 8.201 1.00 87.06 91 VAL A O 1
ATOM 724 N N . LEU A 1 92 ? 12.057 -2.444 6.648 1.00 87.81 92 LEU A N 1
ATOM 725 C CA . LEU A 1 92 ? 13.220 -2.814 7.456 1.00 87.81 92 LEU A CA 1
ATOM 726 C C . LEU A 1 92 ? 13.758 -1.611 8.236 1.00 87.81 92 LEU A C 1
ATOM 728 O O . LEU A 1 92 ? 14.058 -1.735 9.416 1.00 87.81 92 LEU A O 1
ATOM 732 N N . ASP A 1 93 ? 13.823 -0.447 7.583 1.00 86.50 93 ASP A N 1
ATOM 733 C CA . ASP A 1 93 ? 14.234 0.826 8.180 1.00 86.50 93 ASP A CA 1
ATOM 734 C C . ASP A 1 93 ? 13.372 1.963 7.619 1.00 86.50 93 ASP A C 1
ATOM 736 O O . ASP A 1 93 ? 13.004 1.951 6.441 1.00 86.50 93 ASP A O 1
ATOM 740 N N . VAL A 1 94 ? 13.092 2.985 8.431 1.00 85.75 94 VAL A N 1
ATOM 741 C CA . VAL A 1 94 ? 12.377 4.190 7.992 1.00 85.75 94 VAL A CA 1
ATOM 742 C C . VAL A 1 94 ? 12.953 5.445 8.640 1.00 85.75 94 VAL A C 1
ATOM 744 O O . VAL A 1 94 ? 13.314 5.454 9.814 1.00 85.75 94 VAL A O 1
ATOM 747 N N . SER A 1 95 ? 13.021 6.524 7.862 1.00 83.56 95 SER A N 1
ATOM 748 C CA . SER A 1 95 ? 13.317 7.872 8.342 1.00 83.56 95 SER A CA 1
ATOM 749 C C . SER A 1 95 ? 12.415 8.882 7.634 1.00 83.56 95 SER A C 1
ATOM 751 O O . SER A 1 95 ? 12.267 8.828 6.414 1.00 83.56 95 SER A O 1
ATOM 753 N N . GLY A 1 96 ? 11.813 9.799 8.391 1.00 76.12 96 GLY A N 1
ATOM 754 C CA . GLY A 1 96 ? 10.821 10.760 7.899 1.00 76.12 96 GLY A CA 1
ATOM 755 C C . GLY A 1 96 ? 9.447 10.578 8.550 1.00 76.12 96 GLY A C 1
ATOM 756 O O . GLY A 1 96 ? 9.215 9.626 9.294 1.00 76.12 96 GLY A O 1
ATOM 757 N N . MET A 1 97 ? 8.544 11.527 8.306 1.00 62.75 97 MET A N 1
ATOM 758 C CA . MET A 1 97 ? 7.164 11.467 8.802 1.00 62.75 97 MET A CA 1
ATOM 759 C C . MET A 1 97 ? 6.299 10.626 7.859 1.00 62.75 97 MET A C 1
ATOM 761 O O . MET A 1 97 ? 6.421 10.778 6.650 1.00 62.75 97 MET A O 1
ATOM 765 N N . ASN A 1 98 ? 5.404 9.803 8.420 1.00 58.91 98 ASN A N 1
ATOM 766 C CA . ASN A 1 98 ? 4.434 8.961 7.705 1.00 58.91 98 ASN A CA 1
ATOM 767 C C . ASN A 1 98 ? 5.083 7.917 6.772 1.00 58.91 98 ASN A C 1
ATOM 769 O O . ASN A 1 98 ? 5.195 8.162 5.569 1.00 58.91 98 ASN A O 1
ATOM 773 N N . PRO A 1 99 ? 5.502 6.738 7.278 1.00 56.88 99 PRO A N 1
ATOM 774 C CA . PRO A 1 99 ? 5.866 5.649 6.382 1.00 56.88 99 PRO A CA 1
ATOM 775 C C . PRO A 1 99 ? 4.695 5.365 5.445 1.00 56.88 99 PRO A C 1
ATOM 777 O O . PRO A 1 99 ? 3.545 5.269 5.873 1.00 56.88 99 PRO A O 1
ATOM 780 N N . THR A 1 100 ? 5.013 5.284 4.157 1.00 57.44 100 THR A N 1
ATOM 781 C CA . THR A 1 100 ? 4.042 4.971 3.113 1.00 57.44 100 THR A CA 1
ATOM 782 C C . THR A 1 100 ? 3.468 3.570 3.313 1.00 57.44 100 THR A C 1
ATOM 784 O O . THR A 1 100 ? 4.046 2.745 4.023 1.00 57.44 100 THR A O 1
ATOM 787 N N . ASN A 1 101 ? 2.322 3.332 2.676 1.00 62.00 101 ASN A N 1
ATOM 788 C CA . ASN A 1 101 ? 1.534 2.107 2.756 1.00 62.00 101 ASN A CA 1
ATOM 789 C C . ASN A 1 101 ? 2.407 0.849 2.661 1.00 62.00 101 ASN A C 1
ATOM 791 O O . ASN A 1 101 ? 2.987 0.545 1.618 1.00 62.00 101 ASN A O 1
ATOM 795 N N . SER A 1 102 ? 2.508 0.134 3.773 1.00 71.50 102 SER A N 1
ATOM 796 C CA . SER A 1 102 ? 3.178 -1.157 3.855 1.00 71.50 102 SER A CA 1
ATOM 797 C C . SER A 1 102 ? 2.204 -2.263 3.475 1.00 71.50 102 SER A C 1
ATOM 799 O O . SER A 1 102 ? 1.060 -2.256 3.914 1.00 71.50 102 SER A O 1
ATOM 801 N N . PHE A 1 103 ? 2.683 -3.231 2.709 1.00 86.56 103 PHE A N 1
ATOM 802 C CA . PHE A 1 103 ? 1.988 -4.470 2.375 1.00 86.56 103 PHE A CA 1
ATOM 803 C C . PHE A 1 103 ? 2.982 -5.624 2.511 1.00 86.56 103 PHE A C 1
ATOM 805 O O . PHE A 1 103 ? 4.195 -5.408 2.546 1.00 86.56 103 PHE A O 1
ATOM 812 N N . ALA A 1 104 ? 2.473 -6.848 2.597 1.00 90.62 104 ALA A N 1
ATOM 813 C CA . ALA A 1 104 ? 3.294 -8.036 2.796 1.00 90.62 104 ALA A CA 1
ATOM 814 C C . ALA A 1 104 ? 3.010 -9.062 1.696 1.00 90.62 104 ALA A C 1
ATOM 816 O O . ALA A 1 104 ? 1.959 -9.700 1.685 1.00 90.62 104 ALA A O 1
ATOM 817 N N . LEU A 1 105 ? 3.948 -9.209 0.761 1.00 94.81 105 LEU A N 1
ATOM 818 C CA . LEU A 1 105 ? 3.909 -10.225 -0.291 1.00 94.81 105 LEU A CA 1
ATOM 819 C C . LEU A 1 105 ? 4.399 -11.580 0.253 1.00 94.81 105 LEU A C 1
ATOM 821 O O . LEU A 1 105 ? 5.294 -11.604 1.102 1.00 94.81 105 LEU A O 1
ATOM 825 N N . PRO A 1 106 ? 3.864 -12.711 -0.237 1.00 95.69 106 PRO A N 1
ATOM 826 C CA . PRO A 1 106 ? 4.263 -14.029 0.230 1.00 95.69 106 PRO A CA 1
ATOM 827 C C . PRO A 1 106 ? 5.615 -14.435 -0.372 1.00 95.69 106 PRO A C 1
ATOM 829 O O . PRO A 1 106 ? 5.970 -14.041 -1.484 1.00 95.69 106 PRO A O 1
ATOM 832 N N . GLU A 1 107 ? 6.372 -15.262 0.350 1.00 93.31 107 GLU A N 1
ATOM 833 C CA . GLU A 1 107 ? 7.593 -15.876 -0.191 1.00 93.31 107 GLU A CA 1
ATOM 834 C C . GLU A 1 107 ? 7.281 -16.977 -1.210 1.00 93.31 107 GLU A C 1
ATOM 836 O O . GLU A 1 107 ? 8.038 -17.199 -2.157 1.00 93.31 107 GLU A O 1
ATOM 841 N N . GLU A 1 108 ? 6.162 -17.671 -1.011 1.00 94.69 108 GLU A N 1
ATOM 842 C CA . GLU A 1 108 ? 5.710 -18.727 -1.900 1.00 94.69 108 GLU A CA 1
ATOM 843 C C . GLU A 1 108 ? 5.132 -18.161 -3.198 1.00 94.69 108 GLU A C 1
ATOM 845 O O . GLU A 1 108 ? 4.598 -17.051 -3.261 1.00 94.69 108 GLU A O 1
ATOM 850 N N . LYS A 1 109 ? 5.206 -18.965 -4.261 1.00 96.38 109 LYS A N 1
ATOM 851 C CA . LYS A 1 109 ? 4.539 -18.627 -5.514 1.00 96.38 109 LYS A CA 1
ATOM 852 C C . LYS A 1 109 ? 3.032 -18.652 -5.317 1.00 96.38 109 LYS A C 1
ATOM 854 O O . LYS A 1 109 ? 2.480 -19.661 -4.884 1.00 96.38 109 LYS A O 1
ATOM 859 N N . ILE A 1 110 ? 2.374 -17.590 -5.748 1.00 96.38 110 ILE A N 1
ATOM 860 C CA . ILE A 1 110 ? 0.920 -17.509 -5.750 1.00 96.38 110 ILE A CA 1
ATOM 861 C C . ILE A 1 110 ? 0.348 -18.107 -7.029 1.00 96.38 110 ILE A C 1
ATOM 863 O O . ILE A 1 110 ? 0.968 -18.057 -8.093 1.00 96.38 110 ILE A O 1
ATOM 867 N N . LYS A 1 111 ? -0.864 -18.634 -6.930 1.00 96.12 111 LYS A N 1
ATOM 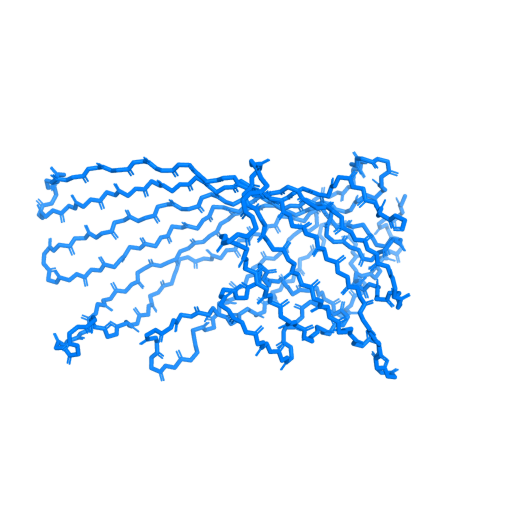868 C CA . LYS A 1 111 ? -1.698 -19.068 -8.048 1.00 96.12 111 LYS A CA 1
ATOM 869 C C . LYS A 1 111 ? -3.022 -18.317 -8.007 1.00 96.12 111 LYS A C 1
ATOM 871 O O . LYS A 1 111 ? -3.275 -17.513 -7.109 1.00 96.12 111 LYS A O 1
ATOM 876 N N . LYS A 1 112 ? -3.877 -18.587 -8.986 1.00 93.69 112 LYS A N 1
ATOM 877 C CA . LYS A 1 112 ? -5.264 -18.133 -8.942 1.00 93.69 112 LYS A CA 1
ATOM 878 C C . LYS A 1 112 ? -5.928 -18.626 -7.648 1.00 93.69 112 LYS A C 1
ATOM 880 O O . LYS A 1 112 ? -5.705 -19.771 -7.255 1.00 93.69 112 LYS A O 1
ATOM 885 N N . ASP A 1 113 ? -6.697 -17.752 -7.001 1.00 95.50 113 ASP A N 1
ATOM 886 C CA . ASP A 1 113 ? -7.422 -18.019 -5.753 1.00 95.50 113 ASP A CA 1
ATOM 887 C C . ASP A 1 113 ? -6.510 -18.364 -4.554 1.00 95.50 113 ASP A C 1
ATOM 889 O O . ASP A 1 113 ? -6.984 -18.826 -3.517 1.00 95.50 113 ASP A O 1
ATOM 893 N N . SER A 1 114 ? -5.191 -18.146 -4.663 1.00 97.06 114 SER A N 1
ATOM 894 C CA . SER A 1 114 ? -4.286 -18.250 -3.516 1.00 97.06 114 SER A CA 1
ATOM 895 C C . SER A 1 114 ? -4.573 -17.152 -2.504 1.00 97.06 114 SER A C 1
ATOM 897 O O . SER A 1 114 ? -4.785 -15.998 -2.879 1.00 97.06 114 SER A O 1
ATOM 899 N N . SER A 1 115 ? -4.493 -17.506 -1.227 1.00 97.31 115 SER A N 1
ATOM 900 C CA . SER A 1 115 ? -4.559 -16.561 -0.125 1.00 97.31 115 SER A CA 1
ATOM 901 C C . SER A 1 115 ? -3.375 -16.720 0.816 1.00 97.31 115 SER A C 1
ATOM 903 O O . SER A 1 115 ? -2.760 -17.785 0.903 1.00 97.31 115 SER A O 1
ATOM 905 N N . TRP A 1 116 ? -3.037 -15.636 1.503 1.00 97.25 116 TRP A N 1
ATOM 906 C CA . TRP A 1 116 ? -2.036 -15.641 2.561 1.00 97.25 116 TRP A CA 1
ATOM 907 C C . TRP A 1 116 ? -2.372 -14.581 3.602 1.00 97.25 116 TRP A C 1
ATOM 909 O O . TRP A 1 116 ? -3.129 -13.647 3.340 1.00 97.25 116 TRP A O 1
ATOM 919 N N . VAL A 1 117 ? -1.780 -14.728 4.783 1.00 95.81 117 VAL A N 1
ATOM 920 C CA . VAL A 1 117 ? -1.835 -13.715 5.834 1.00 95.81 117 VAL A CA 1
ATOM 921 C C . VAL A 1 117 ? -0.469 -13.059 5.913 1.00 95.81 117 VAL A C 1
ATOM 923 O O . VAL A 1 117 ? 0.539 -13.734 6.122 1.00 95.81 117 VAL A O 1
ATOM 926 N N . GLY A 1 118 ? -0.434 -11.748 5.718 1.00 92.25 118 GLY A N 1
ATOM 927 C CA . GLY A 1 118 ? 0.751 -10.936 5.941 1.00 92.25 118 GLY A CA 1
ATOM 928 C C . GLY A 1 118 ? 0.588 -10.091 7.196 1.00 92.25 118 GLY A C 1
ATOM 929 O O . GLY A 1 118 ? -0.509 -9.634 7.500 1.00 92.25 118 GLY A O 1
ATOM 930 N N . GLU A 1 119 ? 1.675 -9.871 7.926 1.00 88.56 119 GLU A N 1
ATOM 931 C CA . GLU A 1 119 ? 1.664 -8.995 9.096 1.00 88.56 119 GLU A CA 1
ATOM 932 C C . GLU A 1 119 ? 2.234 -7.623 8.733 1.00 88.56 119 GLU A C 1
ATOM 934 O O . GLU A 1 119 ? 3.327 -7.511 8.173 1.00 88.56 119 GLU A O 1
ATOM 939 N N . ILE A 1 120 ? 1.492 -6.575 9.077 1.00 83.12 120 ILE A N 1
ATOM 940 C CA . ILE A 1 120 ? 1.900 -5.181 8.942 1.00 83.12 120 ILE A CA 1
ATOM 941 C C . ILE A 1 120 ? 2.027 -4.565 10.335 1.00 83.12 120 ILE A C 1
ATOM 943 O O . ILE A 1 120 ? 1.198 -4.794 11.213 1.00 83.12 120 ILE A O 1
ATOM 947 N N . ILE A 1 121 ? 3.052 -3.738 10.537 1.00 79.31 121 ILE A N 1
ATOM 948 C CA . ILE A 1 121 ? 3.186 -2.916 11.740 1.00 79.31 121 ILE A CA 1
ATOM 949 C C . ILE A 1 121 ? 2.663 -1.517 11.431 1.00 79.31 121 ILE A C 1
ATOM 951 O O . ILE A 1 121 ? 3.209 -0.820 10.576 1.00 79.31 121 ILE A O 1
ATOM 955 N N . LEU A 1 122 ? 1.626 -1.094 12.150 1.00 77.50 122 LEU A N 1
ATOM 956 C CA . LEU A 1 122 ? 1.038 0.226 11.978 1.00 77.50 122 LEU A CA 1
ATOM 957 C C . LEU A 1 122 ? 1.928 1.304 12.614 1.00 77.50 122 LEU A C 1
ATOM 959 O O . LEU A 1 122 ? 2.301 1.186 13.789 1.00 77.50 122 LEU A O 1
ATOM 963 N N . PRO A 1 123 ? 2.242 2.389 11.889 1.00 67.00 123 PRO A N 1
ATOM 964 C CA . PRO A 1 123 ? 3.085 3.462 12.394 1.00 67.00 123 PRO A CA 1
ATOM 965 C C . PRO A 1 123 ? 2.275 4.454 13.231 1.00 67.00 123 PRO A C 1
ATOM 967 O O . PRO A 1 123 ? 2.020 5.586 12.825 1.00 67.00 123 PRO A O 1
ATOM 970 N N . LEU A 1 124 ? 1.851 4.023 14.416 1.00 72.81 124 LEU A N 1
ATOM 971 C CA . LEU A 1 124 ? 1.056 4.844 15.324 1.00 72.81 124 LEU A CA 1
ATOM 972 C C . LEU A 1 124 ? 1.976 5.628 16.276 1.00 72.81 124 LEU A C 1
ATOM 974 O O . LEU A 1 124 ? 2.569 5.029 17.174 1.00 72.81 124 LEU A O 1
ATOM 978 N N . PRO A 1 125 ? 2.088 6.966 16.142 1.00 63.09 125 PRO A N 1
ATOM 979 C CA . PRO A 1 125 ? 3.105 7.757 16.843 1.00 63.09 125 PRO A CA 1
ATOM 980 C C . PRO A 1 125 ? 2.941 7.786 18.368 1.00 63.09 125 PRO A C 1
ATOM 982 O O . PRO A 1 125 ? 3.896 8.092 19.076 1.00 63.09 125 PRO A O 1
ATOM 985 N N . GLN A 1 126 ? 1.743 7.493 18.880 1.00 70.69 126 GLN A N 1
ATOM 986 C CA . GLN A 1 126 ? 1.454 7.466 20.317 1.00 70.69 126 GLN A CA 1
ATOM 987 C C . GLN A 1 126 ? 1.284 6.051 20.874 1.00 70.69 126 GLN A C 1
ATOM 989 O O . GLN A 1 126 ? 1.082 5.905 22.075 1.00 70.69 126 GLN A O 1
ATOM 994 N N . ALA A 1 127 ? 1.358 5.003 20.050 1.00 67.94 127 ALA A N 1
ATOM 995 C CA . ALA A 1 127 ? 1.205 3.649 20.565 1.00 67.94 127 ALA A CA 1
ATOM 996 C C . ALA A 1 127 ? 2.406 3.280 21.452 1.00 67.94 127 ALA A C 1
ATOM 998 O O . ALA A 1 127 ? 3.564 3.476 21.086 1.00 67.94 127 ALA A O 1
ATOM 999 N N . THR A 1 128 ? 2.127 2.750 22.644 1.00 67.38 128 THR A N 1
ATOM 1000 C CA . THR A 1 128 ? 3.161 2.323 23.605 1.00 67.38 128 THR A CA 1
ATOM 1001 C C . THR A 1 128 ? 3.905 1.073 23.140 1.00 67.38 128 THR A C 1
ATOM 1003 O O . THR A 1 128 ? 5.019 0.811 23.591 1.00 67.38 128 THR A O 1
ATOM 1006 N N . GLN A 1 129 ? 3.295 0.310 22.234 1.00 71.06 129 GLN A N 1
ATOM 1007 C CA . GLN A 1 129 ? 3.875 -0.835 21.549 1.00 71.06 129 GLN A CA 1
ATOM 1008 C C . GLN A 1 129 ? 3.505 -0.783 20.061 1.00 71.06 129 GLN A C 1
ATOM 1010 O O . GLN A 1 129 ? 2.465 -0.217 19.718 1.00 71.06 129 GLN A O 1
ATOM 1015 N N . PRO A 1 130 ? 4.317 -1.383 19.172 1.00 75.44 130 PRO A N 1
ATOM 1016 C CA . PRO A 1 130 ? 3.950 -1.522 17.770 1.00 75.44 130 PRO A CA 1
ATOM 1017 C C . PRO A 1 130 ? 2.636 -2.298 17.638 1.00 75.44 130 PRO A C 1
ATOM 1019 O O . PRO A 1 130 ? 2.533 -3.425 18.125 1.00 75.44 130 PRO A O 1
ATOM 1022 N N . VAL A 1 131 ? 1.644 -1.709 16.973 1.00 82.94 131 VAL A N 1
ATOM 1023 C CA . VAL A 1 131 ? 0.373 -2.386 16.702 1.00 82.94 131 VAL A CA 1
ATOM 1024 C C . VAL A 1 131 ? 0.550 -3.237 15.454 1.00 82.94 131 VAL A C 1
ATOM 1026 O O . VAL A 1 131 ? 0.782 -2.714 14.364 1.00 82.94 131 VAL A O 1
ATOM 1029 N N . ARG A 1 132 ? 0.499 -4.556 15.640 1.00 85.19 132 ARG A N 1
ATOM 1030 C CA . ARG A 1 132 ? 0.592 -5.545 14.563 1.00 85.19 132 ARG A CA 1
ATOM 1031 C C . ARG A 1 132 ? -0.801 -5.854 14.047 1.00 85.19 132 ARG A C 1
ATOM 1033 O O . ARG A 1 132 ? -1.716 -6.101 14.826 1.00 85.19 132 ARG A O 1
ATOM 1040 N N . CYS A 1 133 ? -0.927 -5.835 12.736 1.00 86.31 133 CYS A N 1
ATOM 1041 C CA . CYS A 1 133 ? -2.157 -6.039 12.010 1.00 86.31 133 CYS A CA 1
ATOM 1042 C C . CYS A 1 133 ? -1.955 -7.227 11.068 1.00 86.31 133 CYS A C 1
ATOM 1044 O O . CYS A 1 133 ? -1.042 -7.219 10.241 1.00 86.31 133 CYS A O 1
ATOM 1046 N N . ALA A 1 134 ? -2.783 -8.259 11.227 1.00 91.81 134 ALA A N 1
ATOM 1047 C CA . ALA A 1 134 ? -2.849 -9.363 10.284 1.00 91.81 134 ALA A CA 1
ATOM 1048 C C . ALA A 1 134 ? -3.761 -8.955 9.123 1.00 91.81 134 ALA A C 1
ATOM 1050 O O . ALA A 1 134 ? -4.929 -8.633 9.332 1.00 91.81 134 ALA A O 1
ATOM 1051 N N . THR A 1 135 ? -3.215 -8.959 7.914 1.00 93.31 135 THR A N 1
ATOM 1052 C CA . THR A 1 135 ? -3.944 -8.677 6.680 1.00 93.31 135 THR A CA 1
ATOM 1053 C C . THR A 1 135 ? -4.065 -9.960 5.883 1.00 93.31 135 THR A C 1
ATOM 1055 O O . THR A 1 135 ? -3.060 -10.583 5.535 1.00 93.31 135 THR A O 1
ATOM 1058 N N . GLU A 1 136 ? -5.295 -10.354 5.597 1.00 96.75 136 GLU A N 1
ATOM 1059 C CA . GLU A 1 136 ? -5.608 -11.421 4.663 1.00 96.75 136 GLU A CA 1
ATOM 1060 C C . GLU A 1 136 ? -5.534 -10.873 3.242 1.00 96.75 136 GLU A C 1
ATOM 1062 O O . GLU A 1 136 ? -6.052 -9.796 2.954 1.00 96.75 136 GLU A O 1
ATOM 1067 N N . TYR A 1 137 ? -4.887 -11.617 2.355 1.00 97.31 137 TYR A N 1
ATOM 1068 C CA . TYR A 1 137 ? -4.768 -11.288 0.943 1.00 97.31 137 TYR A CA 1
ATOM 1069 C C . TYR A 1 137 ? -5.336 -12.423 0.099 1.00 97.31 137 TYR A C 1
ATOM 1071 O O . TYR A 1 137 ? -5.131 -13.592 0.429 1.00 97.31 137 TYR A O 1
ATOM 1079 N N . LEU A 1 138 ? -5.992 -12.092 -1.013 1.00 97.94 138 LEU A N 1
ATOM 1080 C CA . LEU A 1 138 ? -6.570 -13.059 -1.945 1.00 97.94 138 LEU A CA 1
ATOM 1081 C C . LEU A 1 138 ? -6.279 -12.668 -3.394 1.00 97.94 138 LEU A C 1
ATOM 1083 O O . LEU A 1 138 ? -6.620 -11.574 -3.834 1.00 97.94 138 LEU A O 1
ATOM 1087 N N . VAL A 1 139 ? -5.705 -13.587 -4.168 1.00 98.00 139 VAL A N 1
ATOM 1088 C CA . VAL A 1 139 ? -5.514 -13.402 -5.611 1.00 98.00 139 VAL A CA 1
ATOM 1089 C C . VAL A 1 139 ? -6.837 -13.587 -6.339 1.00 98.00 139 VAL A C 1
ATOM 1091 O O . VAL A 1 139 ? -7.324 -14.710 -6.461 1.00 98.00 139 VAL A O 1
ATOM 1094 N N . THR A 1 140 ? -7.374 -12.510 -6.904 1.00 96.44 140 THR A N 1
ATOM 1095 C CA . THR A 1 140 ? -8.668 -12.540 -7.606 1.00 96.44 140 THR A CA 1
ATOM 1096 C C . THR A 1 140 ? -8.542 -12.615 -9.123 1.00 96.44 140 THR A C 1
ATOM 1098 O O . THR A 1 140 ? -9.497 -12.968 -9.818 1.00 96.44 140 THR A O 1
ATOM 1101 N N . GLY A 1 141 ? -7.356 -12.347 -9.672 1.00 95.81 141 GLY A N 1
ATOM 1102 C CA . GLY A 1 141 ? -7.104 -12.524 -11.096 1.00 95.81 141 GLY A CA 1
ATOM 1103 C C . GLY A 1 141 ? -5.948 -11.696 -11.626 1.00 95.81 141 GLY A C 1
ATOM 1104 O O . GLY A 1 141 ? -5.001 -11.373 -10.912 1.00 95.81 141 GLY A O 1
ATOM 1105 N N . VAL A 1 142 ? -6.033 -11.371 -12.913 1.00 97.06 142 VAL A N 1
ATOM 1106 C CA . VAL A 1 142 ? -5.055 -10.547 -13.622 1.00 97.06 142 VAL A CA 1
ATOM 1107 C C . VAL A 1 142 ? -5.766 -9.444 -14.390 1.00 97.06 142 VAL A C 1
ATOM 1109 O O . VAL A 1 142 ? -6.879 -9.632 -14.881 1.00 97.06 142 VAL A O 1
ATOM 1112 N N . THR A 1 143 ? -5.108 -8.302 -14.522 1.00 97.44 143 THR A N 1
ATOM 1113 C CA . THR A 1 143 ? -5.596 -7.171 -15.312 1.00 97.44 143 THR A CA 1
ATOM 1114 C C . THR A 1 143 ? -4.440 -6.465 -16.011 1.00 97.44 143 THR A C 1
ATOM 1116 O O . THR A 1 143 ? -3.269 -6.784 -15.799 1.00 97.44 143 THR A O 1
ATOM 1119 N N . THR A 1 144 ? -4.755 -5.491 -16.856 1.00 97.81 144 THR A N 1
ATOM 1120 C CA . THR A 1 144 ? -3.768 -4.545 -17.377 1.00 97.81 144 THR A CA 1
ATOM 1121 C C . THR A 1 144 ? -4.069 -3.158 -16.831 1.00 97.81 144 THR A C 1
ATOM 1123 O O . THR A 1 144 ? -5.189 -2.672 -16.966 1.00 97.81 144 THR A O 1
ATOM 1126 N N . PHE A 1 145 ? -3.067 -2.504 -16.246 1.00 97.12 145 PHE A N 1
ATOM 1127 C CA . PHE A 1 145 ? -3.185 -1.148 -15.709 1.00 97.12 145 PHE A CA 1
ATOM 1128 C C . PHE A 1 145 ? -2.006 -0.299 -16.179 1.00 97.12 145 PHE A C 1
ATOM 1130 O O . PHE A 1 145 ? -0.856 -0.676 -15.975 1.00 97.12 145 PHE A O 1
ATOM 1137 N N . ASN A 1 146 ? -2.278 0.823 -16.852 1.00 94.94 146 ASN A N 1
ATOM 1138 C CA . ASN A 1 146 ? -1.253 1.712 -17.422 1.00 94.94 146 ASN A CA 1
ATOM 1139 C C . ASN A 1 146 ? -0.161 0.974 -18.225 1.00 94.94 146 ASN A C 1
ATOM 1141 O O . ASN A 1 146 ? 1.023 1.289 -18.147 1.00 94.94 146 ASN A O 1
ATOM 1145 N N . GLY A 1 147 ? -0.577 -0.031 -19.006 1.00 95.31 147 GLY A N 1
ATOM 1146 C CA . GLY A 1 147 ? 0.311 -0.843 -19.844 1.00 95.31 147 GLY A CA 1
ATOM 1147 C C . GLY A 1 147 ? 1.096 -1.931 -19.102 1.00 95.31 147 GLY A C 1
ATOM 1148 O O . GLY A 1 147 ? 1.878 -2.635 -19.737 1.00 95.31 147 GLY A O 1
ATOM 1149 N N . LEU A 1 148 ? 0.887 -2.095 -17.794 1.00 97.75 148 LEU A N 1
ATOM 1150 C CA . LEU A 1 148 ? 1.498 -3.141 -16.976 1.00 97.75 148 LEU A CA 1
ATOM 1151 C C . LEU A 1 148 ? 0.553 -4.335 -16.841 1.00 97.75 148 LEU A C 1
ATOM 1153 O O . LEU A 1 148 ? -0.639 -4.152 -16.596 1.00 97.75 148 LEU A O 1
ATOM 1157 N N . GLU A 1 149 ? 1.078 -5.555 -16.973 1.00 97.75 149 GLU A N 1
ATOM 1158 C CA . GLU A 1 149 ? 0.340 -6.763 -16.587 1.00 97.75 149 GLU A CA 1
ATOM 1159 C C . GLU A 1 149 ? 0.378 -6.906 -15.064 1.00 97.75 149 GLU A C 1
ATOM 1161 O O . GLU A 1 149 ? 1.444 -7.122 -14.479 1.00 97.75 149 GLU A O 1
ATOM 1166 N N . CYS A 1 150 ? -0.790 -6.812 -14.435 1.00 98.31 150 CYS A N 1
ATOM 1167 C CA . CYS A 1 150 ? -0.933 -6.823 -12.990 1.00 98.31 150 CYS A CA 1
ATOM 1168 C C . CYS A 1 150 ? -1.685 -8.058 -12.493 1.00 98.31 150 CYS A C 1
ATOM 1170 O O . CYS A 1 150 ? -2.541 -8.611 -13.184 1.00 98.31 150 CYS A O 1
ATOM 1172 N N . VAL A 1 151 ? -1.385 -8.438 -11.258 1.00 98.19 151 VAL A N 1
ATOM 1173 C CA . VAL A 1 151 ? -2.156 -9.366 -10.433 1.00 98.19 151 VAL A CA 1
ATOM 1174 C C . VAL A 1 151 ? -3.097 -8.546 -9.568 1.00 98.19 151 VAL A C 1
ATOM 1176 O O . VAL A 1 151 ? -2.657 -7.582 -8.938 1.00 98.19 151 VAL A O 1
ATOM 1179 N N . ASN A 1 152 ? -4.363 -8.945 -9.529 1.00 98.00 152 ASN A N 1
ATOM 1180 C CA . ASN A 1 152 ? -5.364 -8.367 -8.645 1.00 98.00 152 ASN A CA 1
ATOM 1181 C C . ASN A 1 152 ? -5.304 -9.094 -7.303 1.00 98.00 152 ASN A C 1
ATOM 1183 O O . ASN A 1 152 ? -5.348 -10.329 -7.268 1.00 98.00 152 ASN A O 1
ATOM 1187 N N . ILE A 1 153 ? -5.181 -8.331 -6.225 1.00 98.25 153 ILE A N 1
ATOM 1188 C CA . ILE A 1 153 ? -5.075 -8.846 -4.865 1.00 98.25 153 ILE A CA 1
ATOM 1189 C C . ILE A 1 153 ? -6.077 -8.081 -4.009 1.00 98.25 153 ILE A C 1
ATOM 1191 O O . ILE A 1 153 ? -5.903 -6.883 -3.803 1.00 98.25 153 ILE A O 1
ATOM 1195 N N . ASP A 1 154 ? -7.093 -8.760 -3.501 1.00 97.75 154 ASP A N 1
ATOM 1196 C CA . ASP A 1 154 ? -7.975 -8.188 -2.486 1.00 97.75 154 ASP A CA 1
ATOM 1197 C C . ASP A 1 154 ? -7.275 -8.290 -1.130 1.00 97.75 154 ASP A C 1
ATOM 1199 O O . ASP A 1 154 ? -6.534 -9.248 -0.887 1.00 97.75 154 ASP A O 1
ATOM 1203 N N . CYS A 1 155 ? -7.473 -7.304 -0.260 1.00 95.62 155 CYS A N 1
ATOM 1204 C CA . CYS A 1 155 ? -6.885 -7.288 1.073 1.00 95.62 155 CYS A CA 1
ATOM 1205 C C . CYS A 1 155 ? -7.914 -6.906 2.137 1.00 95.62 155 CYS A C 1
ATOM 1207 O O . CYS A 1 155 ? -8.705 -5.983 1.938 1.00 95.62 155 CYS A O 1
ATOM 1209 N N . GLN A 1 156 ? -7.871 -7.588 3.277 1.00 95.81 156 GLN A N 1
ATOM 1210 C CA . GLN A 1 156 ? -8.792 -7.382 4.389 1.00 95.81 156 GLN A CA 1
ATOM 1211 C C . GLN A 1 156 ? -8.067 -7.502 5.724 1.00 95.81 156 GLN A C 1
ATOM 1213 O O . GLN A 1 156 ? -7.201 -8.350 5.919 1.00 95.81 156 GLN A O 1
ATOM 1218 N N . VAL A 1 157 ? -8.446 -6.643 6.655 1.00 94.00 157 VAL A N 1
ATOM 1219 C CA . VAL A 1 157 ? -8.065 -6.693 8.057 1.00 94.00 157 VAL A CA 1
ATOM 1220 C C . VAL A 1 157 ? -9.356 -6.783 8.843 1.00 94.00 157 VAL A C 1
ATOM 1222 O O . VAL A 1 157 ? -10.134 -5.825 8.881 1.00 94.00 157 VAL A O 1
ATOM 1225 N N . GLU A 1 158 ? -9.571 -7.943 9.457 1.00 93.44 158 GLU A N 1
ATOM 1226 C CA . GLU A 1 158 ? -10.668 -8.143 10.398 1.00 93.44 158 GLU A CA 1
ATOM 1227 C C . GLU A 1 158 ? -10.609 -7.114 11.525 1.00 93.44 158 GLU A C 1
ATOM 1229 O O . GLU A 1 158 ? -9.526 -6.718 11.962 1.00 93.44 158 GLU A O 1
ATOM 1234 N N . GLU A 1 159 ? -11.779 -6.684 11.997 1.00 93.62 159 GLU A N 1
ATOM 1235 C CA . GLU A 1 159 ? -11.850 -5.681 13.053 1.00 93.62 159 GLU A CA 1
ATOM 1236 C C . GLU A 1 159 ? -11.150 -6.185 14.323 1.00 93.62 159 GLU A C 1
ATOM 1238 O O . GLU A 1 159 ? -11.423 -7.279 14.823 1.00 93.62 159 GLU A O 1
ATOM 1243 N N . PHE A 1 160 ? -10.252 -5.367 14.865 1.00 91.94 160 PHE A N 1
ATOM 1244 C CA . PHE A 1 160 ? -9.532 -5.671 16.094 1.00 91.94 160 PHE A CA 1
ATOM 1245 C C . PHE A 1 160 ? -9.470 -4.459 17.029 1.00 91.94 160 PHE A C 1
ATOM 1247 O O . PHE A 1 160 ? -9.576 -3.306 16.606 1.00 91.94 160 PHE A O 1
ATOM 1254 N N . GLU A 1 161 ? -9.301 -4.731 18.327 1.00 91.94 161 GLU A N 1
ATOM 1255 C CA . GLU A 1 161 ? -9.191 -3.713 19.376 1.00 91.94 161 GLU A CA 1
ATOM 1256 C C . GLU A 1 161 ? -7.738 -3.578 19.849 1.00 91.94 161 GLU A C 1
ATOM 1258 O O . GLU A 1 161 ? -7.044 -4.572 20.071 1.00 91.94 161 GLU A O 1
ATOM 1263 N N . PHE A 1 162 ? -7.296 -2.343 20.073 1.00 90.00 162 PHE A N 1
ATOM 1264 C CA . PHE A 1 162 ? -6.054 -2.041 20.781 1.00 90.00 162 PHE A CA 1
ATOM 1265 C C . PHE A 1 162 ? -6.185 -0.755 21.607 1.00 90.00 162 PHE A C 1
ATOM 1267 O O . PHE A 1 162 ? -7.143 0.005 21.468 1.00 90.00 162 PHE A O 1
ATOM 1274 N N . GLU A 1 163 ? -5.227 -0.502 22.497 1.00 88.62 163 GLU A N 1
ATOM 1275 C CA . GLU A 1 163 ? -5.230 0.689 23.350 1.00 88.62 163 GLU A CA 1
ATOM 1276 C C . GLU A 1 163 ? -4.246 1.747 22.844 1.00 88.62 163 GLU A C 1
ATOM 1278 O O . GLU A 1 163 ? -3.099 1.445 22.507 1.00 88.62 163 GLU A O 1
ATOM 1283 N N . MET A 1 164 ? -4.673 3.010 22.851 1.00 87.25 164 MET A N 1
ATOM 1284 C CA . MET A 1 164 ? -3.805 4.161 22.595 1.00 87.25 164 MET A CA 1
ATOM 1285 C C . MET A 1 164 ? -3.843 5.129 23.777 1.00 87.25 164 MET A C 1
ATOM 1287 O O . MET A 1 164 ? -4.933 5.477 24.230 1.00 87.25 164 MET A O 1
ATOM 1291 N N . PRO A 1 165 ? -2.700 5.614 24.287 1.00 86.19 165 PRO A N 1
ATOM 1292 C CA . PRO A 1 165 ? -2.706 6.681 25.277 1.00 86.19 165 PRO A CA 1
ATOM 1293 C C . PRO A 1 165 ? -3.300 7.955 24.673 1.00 86.19 165 PRO A C 1
ATOM 1295 O O . PRO A 1 165 ? -3.109 8.260 23.496 1.00 86.19 165 PRO A O 1
ATOM 1298 N N . LEU A 1 166 ? -4.030 8.708 25.491 1.00 84.19 166 LEU A N 1
ATOM 1299 C CA . LEU A 1 166 ? -4.541 10.009 25.076 1.00 84.19 166 LEU A CA 1
ATOM 1300 C C . LEU A 1 166 ? -3.385 11.016 24.916 1.00 84.19 166 LEU A C 1
ATOM 1302 O O . LEU A 1 166 ? -2.408 10.933 25.663 1.00 84.19 166 LEU A O 1
ATOM 1306 N N . PRO A 1 167 ? -3.504 12.036 24.040 1.00 79.81 167 PRO A N 1
ATOM 1307 C CA . PRO A 1 167 ? -2.427 13.005 23.796 1.00 79.81 167 PRO A CA 1
ATOM 1308 C C . PRO A 1 167 ? -1.961 13.784 25.036 1.00 79.81 167 PRO A C 1
ATOM 1310 O O . PRO A 1 167 ? -0.850 14.304 25.068 1.00 79.81 167 PRO A O 1
ATOM 1313 N N . ASN A 1 1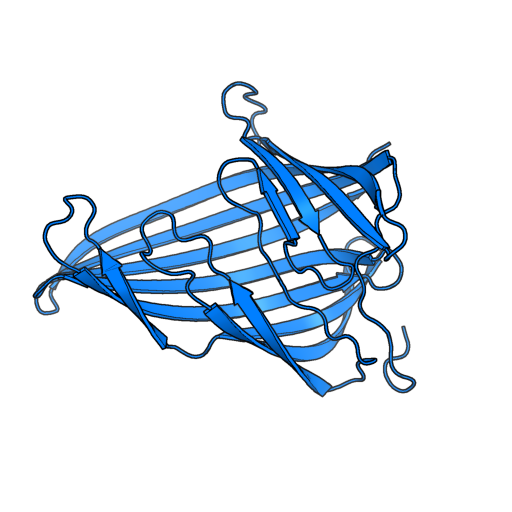68 ? -2.813 13.886 26.058 1.00 81.56 168 ASN A N 1
ATOM 1314 C CA . ASN A 1 168 ? -2.501 14.519 27.341 1.00 81.56 168 ASN A CA 1
ATOM 1315 C C . ASN A 1 168 ? -1.820 13.566 28.346 1.00 81.56 168 ASN A C 1
ATOM 1317 O O . ASN A 1 168 ? -1.592 13.963 29.487 1.00 81.56 168 ASN A O 1
ATOM 1321 N N . ASN A 1 169 ? -1.529 12.322 27.951 1.00 76.50 169 ASN A N 1
ATOM 1322 C CA . ASN A 1 169 ? -1.026 11.229 28.786 1.00 76.50 169 ASN A CA 1
ATOM 1323 C C . ASN A 1 169 ? -1.916 10.885 29.996 1.00 76.50 169 ASN A C 1
ATOM 1325 O O . ASN A 1 169 ? -1.455 10.263 30.954 1.00 76.50 169 ASN A O 1
ATOM 1329 N N . GLN A 1 170 ? -3.192 11.279 29.981 1.00 80.44 170 GLN A N 1
ATOM 1330 C CA . GLN A 1 170 ? -4.136 11.031 31.071 1.00 80.44 170 GLN A CA 1
ATOM 1331 C C . GLN A 1 170 ? -5.217 10.047 30.632 1.00 80.44 170 GLN A C 1
ATOM 1333 O O . GLN A 1 170 ? -6.361 10.423 30.388 1.00 80.44 170 GLN A O 1
ATOM 1338 N N . GLY A 1 171 ? -4.838 8.772 30.564 1.00 83.31 171 GLY A N 1
ATOM 1339 C CA . GLY A 1 171 ? -5.727 7.660 30.228 1.00 83.31 171 GLY A CA 1
ATOM 1340 C C . GLY A 1 171 ? -5.455 7.060 28.852 1.00 83.31 171 GLY A C 1
ATOM 1341 O O . GLY A 1 171 ? -4.547 7.482 28.135 1.00 83.31 171 GLY A O 1
ATOM 1342 N N . THR A 1 172 ? -6.256 6.057 28.507 1.00 87.56 172 THR A N 1
ATOM 1343 C CA . THR A 1 172 ? -6.194 5.328 27.240 1.00 87.56 172 THR A CA 1
ATOM 1344 C C . THR A 1 172 ? -7.544 5.387 26.532 1.00 87.56 172 THR A C 1
ATOM 1346 O O . THR A 1 172 ? -8.603 5.381 27.162 1.00 87.56 172 THR A O 1
ATOM 1349 N N . ALA A 1 173 ? -7.502 5.483 25.209 1.00 88.88 173 ALA A N 1
ATOM 1350 C CA . ALA A 1 173 ? -8.620 5.206 24.330 1.00 88.88 173 ALA A CA 1
ATOM 1351 C C . ALA A 1 173 ? -8.576 3.729 23.932 1.00 88.88 173 ALA A C 1
ATOM 1353 O O . ALA A 1 173 ? -7.506 3.208 23.606 1.00 88.88 173 ALA A O 1
ATOM 1354 N N . LYS A 1 174 ? -9.740 3.080 23.912 1.00 91.25 174 LYS A N 1
ATOM 1355 C CA . LYS A 1 174 ? -9.912 1.808 23.203 1.00 91.25 174 LYS A CA 1
ATOM 1356 C C . LYS A 1 174 ? -10.169 2.123 21.744 1.00 91.25 174 LYS A C 1
ATOM 1358 O O . LYS A 1 174 ? -11.058 2.916 21.455 1.00 91.25 174 LYS A O 1
ATOM 1363 N N . VAL A 1 175 ? -9.383 1.561 20.847 1.00 91.44 175 VAL A N 1
ATOM 1364 C CA . VAL A 1 175 ? -9.466 1.832 19.418 1.00 91.44 175 VAL A CA 1
ATOM 1365 C C . VAL A 1 175 ? -9.891 0.557 18.722 1.00 91.44 175 VAL A C 1
ATOM 1367 O O . VAL A 1 175 ? -9.188 -0.445 18.808 1.00 91.44 175 VAL A O 1
ATOM 1370 N N . LEU A 1 176 ? -11.036 0.610 18.047 1.00 93.94 176 LEU A N 1
ATOM 1371 C CA . LEU A 1 176 ? -11.439 -0.409 17.083 1.00 93.94 176 LEU A CA 1
ATOM 1372 C C . LEU A 1 176 ? -10.914 -0.012 15.710 1.00 93.94 176 LEU A C 1
ATOM 1374 O O . LEU A 1 176 ? -11.027 1.154 15.325 1.00 93.94 176 LEU A O 1
ATOM 1378 N N . MET A 1 177 ? -10.328 -0.955 14.985 1.00 93.31 177 MET A N 1
ATOM 1379 C CA . MET A 1 177 ? -9.811 -0.716 13.646 1.00 93.31 177 MET A CA 1
ATOM 1380 C C . MET A 1 177 ? -10.077 -1.913 12.748 1.00 93.31 177 MET A C 1
ATOM 1382 O O . MET A 1 177 ? -9.857 -3.049 13.154 1.00 93.31 177 MET A O 1
ATOM 1386 N N . GLY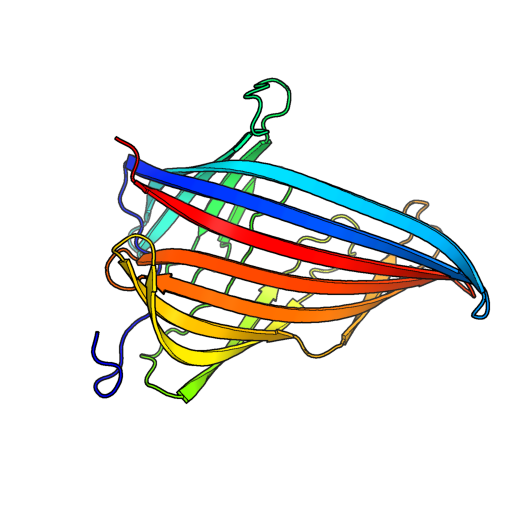 A 1 178 ? -10.475 -1.638 11.513 1.00 94.25 178 GLY A N 1
ATOM 1387 C CA . GLY A 1 178 ? -10.540 -2.613 10.432 1.00 94.25 178 GLY A CA 1
ATOM 1388 C C . GLY A 1 178 ? -10.198 -1.943 9.108 1.00 94.25 178 GLY A C 1
ATOM 1389 O O . GLY A 1 178 ? -10.242 -0.713 8.989 1.00 94.25 178 GLY A O 1
ATOM 1390 N N . SER A 1 179 ? -9.840 -2.738 8.109 1.00 94.06 179 SER A N 1
ATOM 1391 C CA . SER A 1 179 ? -9.610 -2.221 6.763 1.00 94.06 179 SER A CA 1
ATOM 1392 C C . SER A 1 179 ? -9.971 -3.238 5.697 1.00 94.06 179 SER A C 1
ATOM 1394 O O . SER A 1 179 ? -9.981 -4.444 5.929 1.00 94.06 179 SER A O 1
ATOM 1396 N N . HIS A 1 180 ? -10.293 -2.746 4.511 1.00 95.69 180 HIS A N 1
ATOM 1397 C CA . HIS A 1 180 ? -10.517 -3.579 3.341 1.00 95.69 180 HIS A CA 1
ATOM 1398 C C . HIS A 1 180 ? -10.129 -2.807 2.085 1.00 95.69 180 HIS A C 1
ATOM 1400 O O . HIS A 1 180 ? -10.090 -1.576 2.080 1.00 95.69 180 HIS A O 1
ATOM 1406 N N . GLY A 1 181 ? -9.805 -3.519 1.015 1.00 96.06 181 GLY A N 1
ATOM 1407 C CA . GLY A 1 181 ? -9.364 -2.878 -0.208 1.00 96.06 181 GLY A CA 1
ATOM 1408 C C . GLY A 1 181 ? -8.859 -3.843 -1.260 1.00 96.06 181 GLY A C 1
ATOM 1409 O O . G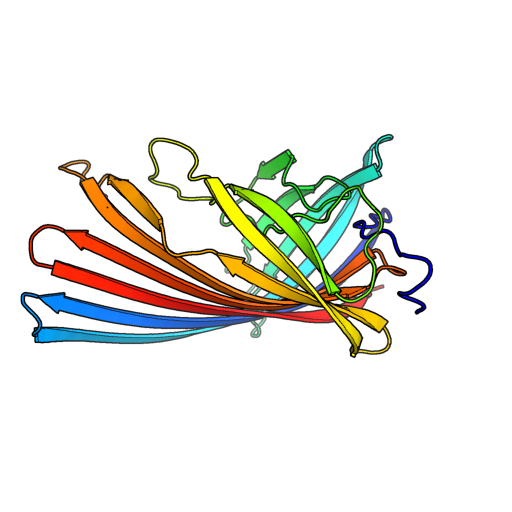LY A 1 181 ? -9.062 -5.055 -1.187 1.00 96.06 181 GLY A O 1
ATOM 1410 N N . SER A 1 182 ? -8.172 -3.281 -2.246 1.00 96.94 182 SER A N 1
ATOM 1411 C CA . SER A 1 182 ? -7.543 -4.031 -3.323 1.00 96.94 182 SER A CA 1
ATOM 1412 C C . SER A 1 182 ? -6.219 -3.409 -3.756 1.00 96.94 182 SER A C 1
ATOM 1414 O O . SER A 1 182 ? -5.952 -2.216 -3.587 1.00 96.94 182 SER A O 1
ATOM 1416 N N . MET A 1 183 ? -5.375 -4.243 -4.349 1.00 97.00 183 MET A N 1
ATOM 1417 C CA . MET A 1 183 ? -4.074 -3.898 -4.890 1.00 97.00 183 MET A CA 1
ATOM 1418 C C . MET A 1 183 ? -3.919 -4.484 -6.288 1.00 97.00 183 MET A C 1
ATOM 1420 O O . MET A 1 183 ? -4.312 -5.617 -6.563 1.00 97.00 183 MET A O 1
ATOM 1424 N N . LEU A 1 184 ? -3.259 -3.727 -7.159 1.00 97.94 184 LEU A N 1
ATOM 1425 C CA . LEU A 1 184 ? -2.754 -4.207 -8.436 1.00 97.94 184 LEU A CA 1
ATOM 1426 C C . LEU A 1 184 ? -1.236 -4.248 -8.348 1.00 97.94 184 LEU A C 1
ATOM 1428 O O . LEU A 1 184 ? -0.587 -3.204 -8.304 1.00 97.94 184 LEU A O 1
ATOM 1432 N N . PHE A 1 185 ? -0.653 -5.440 -8.334 1.00 97.81 185 PHE A N 1
ATOM 1433 C CA . PHE A 1 185 ? 0.800 -5.607 -8.317 1.00 97.81 185 PHE A CA 1
ATOM 1434 C C . PHE A 1 185 ? 1.298 -5.989 -9.707 1.00 97.81 185 PHE A C 1
ATOM 1436 O O . PHE A 1 185 ? 0.683 -6.839 -10.337 1.00 97.81 185 PHE A O 1
ATOM 1443 N N . ALA A 1 186 ? 2.407 -5.418 -10.183 1.00 97.94 186 ALA A N 1
ATOM 1444 C CA . ALA A 1 186 ? 3.015 -5.737 -11.479 1.00 97.94 186 ALA A CA 1
ATOM 1445 C C . ALA A 1 186 ? 4.289 -6.595 -11.294 1.00 97.94 186 ALA A C 1
ATOM 1447 O O . ALA A 1 186 ? 5.381 -6.044 -11.135 1.00 97.94 186 ALA A O 1
ATOM 1448 N N . PRO A 1 187 ? 4.202 -7.945 -11.303 1.00 97.12 187 PRO A N 1
ATOM 1449 C CA . PRO A 1 187 ? 5.328 -8.845 -11.025 1.00 97.12 187 PRO A CA 1
ATOM 1450 C C . PRO A 1 187 ? 6.543 -8.680 -11.934 1.00 97.12 187 PRO A C 1
ATOM 1452 O O . PRO A 1 187 ? 7.683 -8.906 -11.517 1.00 97.12 187 PRO A O 1
ATOM 1455 N N . LYS A 1 188 ? 6.329 -8.325 -13.204 1.00 97.00 188 LYS A N 1
ATOM 1456 C CA . LYS A 1 188 ? 7.428 -8.192 -14.162 1.00 97.00 188 LYS A CA 1
ATOM 1457 C C . LYS A 1 188 ? 8.307 -6.997 -13.799 1.00 97.00 188 LYS A C 1
ATOM 1459 O O . LYS A 1 188 ? 9.527 -7.151 -13.728 1.00 97.00 188 LYS A O 1
ATOM 1464 N N . GLU A 1 189 ? 7.697 -5.865 -13.484 1.00 97.31 189 GLU A N 1
ATOM 1465 C CA . GLU A 1 189 ? 8.366 -4.628 -13.089 1.00 97.31 189 GLU A CA 1
ATOM 1466 C C . GLU A 1 189 ? 8.753 -4.618 -11.605 1.00 97.31 189 GLU A C 1
ATOM 1468 O O . GLU A 1 189 ? 9.718 -3.941 -11.247 1.00 97.31 189 GLU A O 1
ATOM 1473 N N . GLY A 1 190 ? 8.051 -5.402 -10.780 1.00 96.62 190 GLY A N 1
ATOM 1474 C CA . GL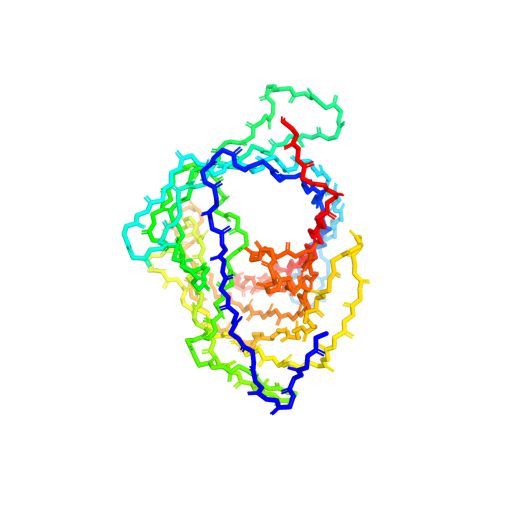Y A 1 190 ? 8.215 -5.505 -9.333 1.00 96.62 190 GLY A CA 1
ATOM 1475 C C . GLY A 1 190 ? 7.774 -4.244 -8.599 1.00 96.62 190 GLY A C 1
ATOM 1476 O O . GLY A 1 190 ? 8.534 -3.731 -7.780 1.00 96.62 190 GLY A O 1
ATOM 1477 N N . ILE A 1 191 ? 6.594 -3.715 -8.937 1.00 95.81 191 ILE A N 1
ATOM 1478 C CA . ILE A 1 191 ? 6.023 -2.501 -8.333 1.00 95.81 191 ILE A CA 1
ATOM 1479 C C . ILE A 1 191 ? 4.536 -2.685 -8.010 1.00 95.81 191 ILE A C 1
ATOM 1481 O O . ILE A 1 191 ? 3.836 -3.453 -8.672 1.00 95.81 191 ILE A O 1
ATOM 1485 N N . LEU A 1 192 ? 4.047 -1.937 -7.022 1.00 95.44 192 LEU A N 1
ATOM 1486 C CA . LEU A 1 192 ? 2.620 -1.788 -6.746 1.00 95.44 192 LEU A CA 1
ATOM 1487 C C . LEU A 1 192 ? 2.035 -0.774 -7.736 1.00 95.44 192 LEU A C 1
ATOM 1489 O O . LEU A 1 192 ? 2.324 0.410 -7.637 1.00 95.44 192 LEU A O 1
ATOM 1493 N N . ALA A 1 193 ? 1.251 -1.222 -8.710 1.00 97.44 193 ALA A N 1
ATOM 1494 C CA . ALA A 1 193 ? 0.697 -0.368 -9.758 1.00 97.44 193 ALA A CA 1
ATOM 1495 C C . ALA A 1 193 ? -0.522 0.440 -9.288 1.00 97.44 193 ALA A C 1
ATOM 1497 O O . ALA A 1 193 ? -0.714 1.573 -9.721 1.00 97.44 193 ALA A O 1
ATOM 1498 N N . ARG A 1 194 ? -1.344 -0.119 -8.398 1.00 96.88 194 ARG A N 1
ATOM 1499 C CA . ARG A 1 194 ? -2.462 0.588 -7.766 1.00 96.88 194 ARG A CA 1
ATOM 1500 C C . ARG A 1 194 ? -2.752 -0.002 -6.397 1.00 96.88 194 ARG A C 1
ATOM 1502 O O . ARG A 1 194 ? -2.535 -1.192 -6.188 1.00 96.88 194 ARG A O 1
ATOM 1509 N N . MET A 1 195 ? -3.271 0.817 -5.499 1.00 95.56 195 MET A N 1
ATOM 1510 C CA . MET A 1 195 ? -3.872 0.376 -4.250 1.00 95.56 195 MET A CA 1
ATOM 1511 C C . MET A 1 195 ? -5.047 1.277 -3.907 1.00 95.56 195 MET A C 1
ATOM 1513 O O . MET A 1 195 ? -4.964 2.487 -4.100 1.00 95.56 195 MET A O 1
ATOM 1517 N N . GLU A 1 196 ? -6.113 0.673 -3.407 1.00 96.00 196 GLU A N 1
ATOM 1518 C CA . GLU A 1 196 ? -7.322 1.336 -2.939 1.00 96.00 196 GLU A CA 1
ATOM 1519 C C . GLU A 1 196 ? -7.748 0.655 -1.643 1.00 96.00 196 GLU A C 1
ATOM 1521 O O . GLU A 1 196 ? -8.102 -0.521 -1.666 1.00 96.00 196 GLU A O 1
ATOM 1526 N N . VAL A 1 197 ? -7.617 1.345 -0.511 1.00 94.31 197 VAL A N 1
ATOM 1527 C CA . VAL A 1 197 ? -7.854 0.769 0.820 1.00 94.31 197 VAL A CA 1
ATOM 1528 C C . VAL A 1 197 ? -8.668 1.738 1.659 1.00 94.31 197 VAL A C 1
ATOM 1530 O O . VAL A 1 197 ? -8.254 2.879 1.863 1.00 94.31 197 VAL A O 1
ATOM 1533 N N . GLU A 1 198 ? -9.782 1.251 2.197 1.00 94.75 198 GLU A N 1
ATOM 1534 C CA . GLU A 1 198 ? -10.530 1.916 3.253 1.00 94.75 198 GLU A CA 1
ATOM 1535 C C . GLU A 1 198 ? -10.063 1.395 4.606 1.00 94.75 198 GLU A C 1
ATOM 1537 O O . GLU A 1 198 ? -10.027 0.190 4.852 1.00 94.75 198 GLU A O 1
ATOM 1542 N N . THR A 1 199 ? -9.722 2.306 5.506 1.00 92.69 199 THR A N 1
ATOM 1543 C CA . THR A 1 199 ? -9.449 2.000 6.907 1.00 92.69 199 THR A CA 1
ATOM 1544 C C . THR A 1 199 ? -10.443 2.739 7.779 1.00 92.69 199 THR A C 1
ATOM 1546 O O . THR A 1 199 ? -10.509 3.967 7.741 1.00 92.69 199 THR A O 1
ATOM 1549 N N . VAL A 1 200 ? -11.168 2.001 8.614 1.00 94.06 200 VAL A N 1
ATOM 1550 C CA . VAL A 1 200 ? -12.059 2.572 9.622 1.00 94.06 200 VAL A CA 1
ATOM 1551 C C . VAL A 1 200 ? -11.382 2.455 10.975 1.00 94.06 200 VAL A C 1
ATOM 1553 O O . VAL A 1 200 ? -10.944 1.380 11.372 1.00 94.06 200 VAL A O 1
ATOM 1556 N N . THR A 1 201 ? -11.272 3.572 11.687 1.00 92.06 201 THR A N 1
ATOM 1557 C CA . THR A 1 201 ? -10.715 3.635 13.041 1.00 92.06 201 THR A CA 1
ATOM 1558 C C . THR A 1 201 ? -11.697 4.346 13.960 1.00 92.06 201 THR A C 1
ATOM 1560 O O . THR A 1 201 ? -12.111 5.469 13.678 1.00 92.06 201 THR A O 1
ATOM 1563 N N . SER A 1 202 ? -12.041 3.715 15.080 1.00 94.06 202 SER A N 1
ATOM 1564 C CA . SER A 1 202 ? -12.992 4.230 16.063 1.00 94.06 202 SER A CA 1
ATOM 1565 C C . SER A 1 202 ? -12.387 4.282 17.473 1.00 94.06 202 SER A C 1
ATOM 1567 O O . SER A 1 202 ? -12.517 3.316 18.227 1.00 94.06 202 SER A O 1
ATOM 1569 N N . PRO A 1 203 ? -11.712 5.382 17.875 1.00 91.38 203 PRO A N 1
ATOM 1570 C CA . PRO A 1 203 ? -11.314 5.589 19.264 1.00 91.38 203 PRO A CA 1
ATOM 1571 C C . PRO A 1 203 ? -12.500 5.910 20.183 1.00 91.38 203 PRO A C 1
ATOM 1573 O O . PRO A 1 203 ? -13.305 6.806 19.919 1.00 91.38 203 PRO A O 1
ATOM 1576 N N . HIS A 1 204 ? -12.575 5.202 21.307 1.00 92.31 204 HIS A N 1
ATOM 1577 C CA . HIS A 1 204 ? -13.590 5.339 22.345 1.00 92.31 204 HIS A CA 1
ATOM 1578 C C . HIS A 1 204 ? -12.967 5.960 23.602 1.00 92.31 204 HIS A C 1
ATOM 1580 O O . HIS A 1 204 ? -12.059 5.391 24.213 1.00 92.31 204 HIS A O 1
ATOM 1586 N N . VAL A 1 205 ? -13.486 7.122 24.013 1.00 89.19 205 VAL A N 1
ATOM 1587 C CA . VAL A 1 205 ? -13.053 7.864 25.207 1.00 89.19 205 VAL A CA 1
ATOM 1588 C C . VAL A 1 205 ? -14.267 8.156 26.088 1.00 89.19 205 VAL A C 1
ATOM 1590 O O . VAL A 1 205 ? -15.025 9.106 25.869 1.00 89.19 205 VAL A O 1
ATOM 1593 N N . GLY A 1 206 ? -14.480 7.312 27.100 1.00 86.38 206 GLY A N 1
ATOM 1594 C CA . GLY A 1 206 ? -15.681 7.366 27.933 1.00 86.38 206 GLY A CA 1
ATOM 1595 C C . GLY A 1 206 ? -16.943 7.098 27.106 1.00 86.38 206 GLY A C 1
ATOM 1596 O O . GLY A 1 206 ? -17.105 6.013 26.564 1.00 86.38 206 GLY A O 1
ATOM 1597 N N . GLN A 1 207 ? -17.841 8.083 27.015 1.00 86.75 207 GLN A N 1
ATOM 1598 C CA . GLN A 1 207 ? -19.068 8.002 26.200 1.00 86.75 207 GLN A CA 1
ATOM 1599 C C . GLN A 1 207 ? -18.921 8.610 24.797 1.00 86.75 207 GLN A C 1
ATOM 1601 O O . GLN A 1 207 ? -19.914 8.711 24.074 1.00 86.75 207 GLN A O 1
ATOM 1606 N N . VAL A 1 208 ? -17.727 9.095 24.447 1.00 90.31 208 VAL A N 1
ATOM 1607 C CA . VAL A 1 208 ? -17.463 9.736 23.157 1.00 90.31 208 VAL A CA 1
ATOM 1608 C C . VAL A 1 208 ? -16.776 8.742 22.233 1.00 90.31 208 VAL A C 1
ATOM 1610 O O . VAL A 1 208 ? -15.781 8.132 22.620 1.00 90.31 208 VAL A O 1
ATOM 1613 N N . VAL A 1 209 ? -17.302 8.615 21.019 1.00 92.19 209 VAL A N 1
ATOM 1614 C CA . VAL A 1 209 ? -16.723 7.817 19.937 1.00 92.19 209 VAL A CA 1
ATOM 1615 C C . VAL A 1 209 ? -16.311 8.767 18.824 1.00 92.19 209 VAL A C 1
ATOM 1617 O O . VAL A 1 209 ? -17.089 9.634 18.422 1.00 92.19 209 VAL A O 1
ATOM 1620 N N . PHE A 1 210 ? -15.081 8.621 18.354 1.00 92.25 210 PHE A N 1
ATOM 1621 C CA . PHE A 1 210 ? -14.570 9.314 17.181 1.00 92.25 210 PHE A CA 1
ATOM 1622 C C . PHE A 1 210 ? -14.432 8.262 16.091 1.00 92.25 210 PHE A C 1
ATOM 1624 O O . PHE A 1 210 ? -13.568 7.417 16.212 1.00 92.25 210 PHE A O 1
ATOM 1631 N N . THR A 1 211 ? -15.256 8.264 15.055 1.00 93.75 211 THR A N 1
ATOM 1632 C CA . THR A 1 211 ? -15.092 7.338 13.929 1.00 93.75 211 THR A CA 1
ATOM 1633 C C . THR A 1 211 ? -14.440 8.089 12.786 1.00 93.75 211 THR A C 1
ATOM 1635 O O . THR A 1 211 ? -14.880 9.177 12.425 1.00 93.75 211 THR A O 1
ATOM 1638 N N . THR A 1 212 ? -13.357 7.539 12.254 1.00 92.81 212 THR A N 1
ATOM 1639 C CA . THR A 1 212 ? -12.674 8.045 11.065 1.00 92.81 212 THR A CA 1
ATOM 1640 C C . THR A 1 212 ? -12.675 6.943 10.018 1.00 92.81 212 THR A C 1
ATOM 1642 O O . THR A 1 212 ? -12.104 5.887 10.276 1.00 92.81 212 THR A O 1
ATOM 1645 N N . SER A 1 213 ? -13.289 7.181 8.861 1.00 94.62 213 SER A N 1
ATOM 1646 C CA . SER A 1 213 ? -13.023 6.397 7.654 1.00 94.62 213 SER A CA 1
ATOM 1647 C C . SER A 1 213 ? -11.971 7.130 6.827 1.00 94.62 213 SER A C 1
ATOM 1649 O O . SER A 1 213 ? -12.043 8.344 6.643 1.00 94.62 213 SER A O 1
ATOM 1651 N N . THR A 1 214 ? -10.936 6.413 6.402 1.00 93.00 214 THR A N 1
ATOM 1652 C CA . THR A 1 214 ? -9.876 6.925 5.533 1.00 93.00 214 THR A CA 1
ATOM 1653 C C . THR A 1 214 ? -9.772 6.030 4.311 1.00 93.00 214 THR A C 1
ATOM 1655 O O . THR A 1 214 ? -9.324 4.892 4.422 1.00 93.00 214 THR A O 1
ATOM 1658 N N . MET A 1 215 ? -10.152 6.557 3.152 1.00 94.75 215 MET A N 1
ATOM 1659 C CA . MET A 1 215 ? -9.954 5.914 1.858 1.00 94.75 215 MET A CA 1
ATOM 1660 C C . MET A 1 215 ? -8.664 6.433 1.233 1.00 94.75 215 MET A C 1
ATOM 1662 O O . MET A 1 215 ? -8.519 7.636 1.016 1.00 94.75 215 MET A O 1
ATOM 1666 N N . ILE A 1 216 ? -7.733 5.535 0.924 1.00 93.44 216 ILE A N 1
ATOM 1667 C CA . ILE A 1 216 ? -6.478 5.854 0.243 1.00 93.44 216 ILE A CA 1
ATOM 1668 C C . ILE A 1 216 ? -6.485 5.212 -1.134 1.00 93.44 216 ILE A C 1
ATOM 1670 O O . ILE A 1 216 ? -6.540 3.991 -1.239 1.00 93.44 216 ILE A O 1
ATOM 1674 N N . THR A 1 217 ? -6.326 6.028 -2.175 1.00 95.44 217 THR A N 1
ATOM 1675 C CA . THR A 1 217 ? -6.063 5.569 -3.542 1.00 95.44 217 THR A CA 1
ATOM 1676 C C . THR A 1 217 ? -4.673 6.014 -3.978 1.00 95.44 217 THR A C 1
ATOM 1678 O O . THR A 1 217 ? -4.386 7.206 -4.049 1.00 95.44 217 THR A O 1
ATOM 1681 N N . GLN A 1 218 ? -3.801 5.064 -4.305 1.00 95.06 218 GLN A N 1
ATOM 1682 C CA . GLN A 1 218 ? -2.487 5.319 -4.892 1.00 95.06 218 GLN A CA 1
ATOM 1683 C C . GLN A 1 218 ? -2.419 4.684 -6.279 1.00 95.06 218 GLN A C 1
ATOM 1685 O O . GLN A 1 218 ? -2.723 3.505 -6.430 1.00 95.06 218 GLN A O 1
ATOM 1690 N N . GLU A 1 219 ? -1.962 5.427 -7.286 1.00 97.12 219 GLU A N 1
ATOM 1691 C CA . GLU A 1 219 ? -1.874 4.931 -8.663 1.00 97.12 219 GLU A CA 1
ATOM 1692 C C . GLU A 1 219 ? -0.536 5.252 -9.312 1.00 97.12 219 GLU A C 1
ATOM 1694 O O . GLU A 1 219 ? -0.127 6.411 -9.377 1.00 97.12 219 GLU A O 1
ATOM 1699 N N . PHE A 1 220 ? 0.110 4.230 -9.867 1.00 97.25 220 PHE A N 1
ATOM 1700 C CA . PHE A 1 220 ? 1.267 4.373 -10.741 1.00 97.25 220 PHE A CA 1
ATOM 1701 C C . PHE A 1 220 ? 0.865 5.142 -11.991 1.00 97.25 220 PHE A C 1
ATOM 1703 O O . PHE A 1 220 ? -0.113 4.789 -12.649 1.00 97.25 220 PHE A O 1
ATOM 1710 N N . LYS A 1 221 ? 1.648 6.153 -12.359 1.00 96.81 221 LYS A N 1
ATOM 1711 C CA . LYS A 1 221 ? 1.437 6.925 -13.587 1.00 96.81 221 LYS A CA 1
ATOM 1712 C C . LYS A 1 221 ? 2.515 6.664 -14.622 1.00 96.81 221 LYS A C 1
ATOM 1714 O O . LYS A 1 221 ? 2.187 6.473 -15.790 1.00 96.81 221 LYS A O 1
ATOM 1719 N N . ALA A 1 222 ? 3.782 6.663 -14.215 1.00 96.44 222 ALA A N 1
ATOM 1720 C CA . ALA A 1 222 ? 4.890 6.473 -15.140 1.00 96.44 222 ALA A CA 1
ATOM 1721 C C . ALA A 1 222 ? 6.191 6.086 -14.431 1.00 96.44 222 ALA A C 1
ATOM 1723 O O . ALA A 1 222 ? 6.408 6.389 -13.256 1.00 96.44 222 ALA A O 1
ATOM 1724 N N . PHE A 1 223 ? 7.095 5.480 -15.198 1.00 96.19 223 PHE A N 1
ATOM 1725 C CA . PHE A 1 223 ? 8.522 5.548 -14.900 1.00 96.19 223 PHE A CA 1
ATOM 1726 C C . PHE A 1 223 ? 9.052 6.907 -15.359 1.00 96.19 223 PHE A C 1
ATOM 1728 O O . PHE A 1 223 ? 8.719 7.358 -16.456 1.00 96.19 223 PHE A O 1
ATOM 1735 N N . GLU A 1 224 ? 9.877 7.550 -14.539 1.00 92.62 224 GLU A N 1
ATOM 1736 C CA . GLU A 1 224 ? 10.508 8.822 -14.899 1.00 92.62 224 GLU A CA 1
ATOM 1737 C C . GLU A 1 224 ? 11.938 8.587 -15.406 1.00 92.62 224 GLU A C 1
ATOM 1739 O O . GLU A 1 224 ? 12.614 7.644 -14.982 1.00 92.62 224 GLU A O 1
ATOM 1744 N N . ASN A 1 225 ? 12.393 9.464 -16.305 1.00 78.94 225 ASN A N 1
ATOM 1745 C CA . ASN A 1 225 ? 13.747 9.440 -16.869 1.00 78.94 225 ASN A CA 1
ATOM 1746 C C . ASN A 1 225 ? 14.782 10.098 -15.940 1.00 78.94 225 ASN A C 1
ATOM 1748 O O . ASN A 1 225 ? 14.443 11.035 -15.176 1.00 78.94 225 ASN A O 1
#

Secondary structure (DSSP, 8-state):
--SSS-B-------TT-EEEEEEEEEEEEEEEETTEEEEEEEEEEEEEEEEEEEEE-TTS-EEEEEEEE-TT--GGG-EEEEEEE-TTS-EEEEESSS--------SSPB-TT-EEEEEEEE--TT-SS-EEEEEEEEEEEEEEETTEEEEEEEEEEEEEEEEEE-TTSSSEEEEEEEEEEEEEEETTTTEEEEEEEEEEEEEEETTEEEEEEEEEEEEEEEEE-

Radius of gyration: 18.61 Å; Cα contacts (8 Å, |Δi|>4): 587; chains: 1; bounding box: 49×47×51 Å

pLDDT: mean 90.57, std 8.39, range [56.88, 98.31]

Sequence (225 aa):
MDLDSGIELKLKFVPGRKVFYTLETQLEQQVQRGGQVLRENDTTFQAHLHQRVIGTDEDGSGHVVTITTPPNGEEDQRQIVYQRLSPQGTVLDVSGMNPTNSFALPEEKIKKDSSWVGEIILPLPQATQPVRCATEYLVTGVTTFNGLECVNIDCQVEEFEFEMPLPNNQGTAKVLMGSHGSMLFAPKEGILARMEVETVTSPHVGQVVFTTSTMITQEFKAFEN

Nearest PDB structures (foldseek):
  3t24-assembly4_C  TM=3.909E-01  e=5.849E-03  Pseudomonas aeruginosa
  2iwv-assembly2_B  TM=3.199E-01  e=1.159E-01  Escherichia coli K-12
  2m07-assembly1_A  TM=2.348E-01  e=4.938E-02  Escherichia coli K-12
  4frx-assembly1_A  TM=2.047E-01  e=1.401E-01  Pseudomonas aeruginosa PAO1
  4frx-assembly2_B  TM=2.024E-01  e=1.336E-01  Pseudomonas aeruginosa PAO1

Solvent-accessible surface area (backbone atoms only — not comparable to full-atom values): 11823 Å² total; per-residue (Å²): 140,68,40,88,85,40,40,66,51,40,48,52,62,47,69,71,45,31,40,35,31,43,36,39,36,42,37,42,35,39,33,31,46,85,87,40,78,76,46,76,48,78,50,78,48,60,32,36,36,42,34,34,24,78,35,66,50,96,90,44,27,23,34,34,40,38,39,37,30,42,80,88,63,53,69,95,68,47,46,61,29,41,36,31,27,40,32,36,41,45,78,76,44,76,48,63,75,75,84,72,92,70,53,55,47,55,91,60,62,42,34,70,71,35,68,51,77,26,73,43,74,52,92,54,93,63,41,91,57,83,48,74,42,66,31,43,35,36,29,76,46,72,50,75,56,96,90,38,65,23,40,34,31,39,36,37,26,73,76,44,78,49,72,34,54,37,97,83,72,76,54,65,25,49,29,41,36,32,34,41,38,40,34,30,35,20,53,88,72,14,46,74,43,31,37,38,38,41,36,40,39,36,43,35,53,90,66,35,39,39,39,34,42,38,39,38,40,39,37,54,75,46,76,54,134

Mean predicted aligned error: 5.21 Å